Protein AF-0000000087589359 (afdb_homodimer)

Structure (mmCIF, N/CA/C/O backbone):
data_AF-0000000087589359-model_v1
#
loop_
_entity.id
_entity.type
_entity.pdbx_description
1 polymer 'N-acetyltransferase domain-containing protein'
#
loop_
_atom_site.group_PDB
_atom_site.id
_atom_site.type_symbol
_atom_site.label_atom_id
_atom_site.label_alt_id
_atom_site.label_comp_id
_atom_site.label_asym_id
_atom_site.label_entity_id
_atom_site.label_seq_id
_atom_site.pdbx_PDB_ins_code
_atom_site.Cartn_x
_atom_site.Cartn_y
_atom_site.Cartn_z
_atom_site.occupancy
_atom_site.B_iso_or_equiv
_atom_site.auth_seq_id
_atom_site.auth_comp_id
_atom_site.auth_asym_id
_atom_site.auth_atom_id
_atom_site.pdbx_PDB_model_num
ATOM 1 N N . GLU A 1 1 ? 16.891 -20.281 4.926 1 26.62 1 GLU A N 1
ATOM 2 C CA . GLU A 1 1 ? 16.453 -20.016 6.289 1 26.62 1 GLU A CA 1
ATOM 3 C C . GLU A 1 1 ? 15.492 -18.828 6.336 1 26.62 1 GLU A C 1
ATOM 5 O O . GLU A 1 1 ? 14.766 -18.641 7.316 1 26.62 1 GLU A O 1
ATOM 10 N N . GLY A 1 2 ? 15.719 -17.844 5.391 1 29.78 2 GLY A N 1
ATOM 11 C CA . GLY A 1 2 ? 15.156 -16.5 5.457 1 29.78 2 GLY A CA 1
ATOM 12 C C . GLY A 1 2 ? 13.656 -16.469 5.215 1 29.78 2 GLY A C 1
ATOM 13 O O . GLY A 1 2 ? 13.062 -15.391 5.098 1 29.78 2 GLY A O 1
ATOM 14 N N . ARG A 1 3 ? 13.164 -17.453 4.48 1 31.16 3 ARG A N 1
ATOM 15 C CA . ARG A 1 3 ? 11.789 -17.438 3.973 1 31.16 3 ARG A CA 1
ATOM 16 C C . ARG A 1 3 ? 10.789 -17.688 5.094 1 31.16 3 ARG A C 1
ATOM 18 O O . ARG A 1 3 ? 9.578 -17.594 4.879 1 31.16 3 ARG A O 1
ATOM 25 N N . ARG A 1 4 ? 11.188 -18.359 6.188 1 33.41 4 ARG A N 1
ATOM 26 C CA . ARG A 1 4 ? 10.266 -18.719 7.262 1 33.41 4 ARG A CA 1
ATOM 27 C C . ARG A 1 4 ? 9.586 -17.484 7.84 1 33.41 4 ARG A C 1
ATOM 29 O O . ARG A 1 4 ? 8.422 -17.547 8.258 1 33.41 4 ARG A O 1
ATOM 36 N N . GLY A 1 5 ? 10.359 -16.562 8.18 1 34.03 5 GLY A N 1
ATOM 37 C CA . GLY A 1 5 ? 9.891 -15.406 8.93 1 34.03 5 GLY A CA 1
ATOM 38 C C . GLY A 1 5 ? 8.758 -14.672 8.242 1 34.03 5 GLY A C 1
ATOM 39 O O . GLY A 1 5 ? 8.086 -13.844 8.859 1 34.03 5 GLY A O 1
ATOM 40 N N . TRP A 1 6 ? 8.805 -14.727 6.914 1 34.75 6 TRP A N 1
ATOM 41 C CA . TRP A 1 6 ? 7.863 -13.883 6.188 1 34.75 6 TRP A CA 1
ATOM 42 C C . TRP A 1 6 ? 6.434 -14.391 6.359 1 34.75 6 TRP A C 1
ATOM 44 O O . TRP A 1 6 ? 5.48 -13.609 6.289 1 34.75 6 TRP A O 1
ATOM 54 N N . PHE A 1 7 ? 6.273 -15.633 6.621 1 36.22 7 PHE A N 1
ATOM 55 C CA . PHE A 1 7 ? 4.965 -16.281 6.625 1 36.22 7 PHE A CA 1
ATOM 56 C C . PHE A 1 7 ? 4.18 -15.898 7.875 1 36.22 7 PHE A C 1
ATOM 58 O O . PHE A 1 7 ? 2.961 -15.734 7.824 1 36.22 7 PHE A O 1
ATOM 65 N N . THR A 1 8 ? 4.781 -15.82 8.961 1 36.78 8 THR A N 1
ATOM 66 C CA . THR A 1 8 ? 4.102 -15.625 10.234 1 36.78 8 THR A CA 1
ATOM 67 C C . THR A 1 8 ? 3.391 -14.273 10.266 1 36.78 8 THR A C 1
ATOM 69 O O . THR A 1 8 ? 2.336 -14.133 10.891 1 36.78 8 THR A O 1
ATOM 72 N N . SER A 1 9 ? 3.895 -13.344 9.734 1 35.88 9 SER A N 1
ATOM 73 C CA . SER A 1 9 ? 3.369 -12.008 9.977 1 35.88 9 SER A CA 1
ATOM 74 C C . SER A 1 9 ? 2.096 -11.758 9.172 1 35.88 9 SER A C 1
ATOM 76 O O . SER A 1 9 ? 1.343 -10.828 9.461 1 35.88 9 SER A O 1
ATOM 78 N N . HIS A 1 10 ? 1.873 -12.531 8.195 1 37.78 10 HIS A N 1
ATOM 79 C CA . HIS A 1 10 ? 0.778 -12.141 7.316 1 37.78 10 HIS A CA 1
ATOM 80 C C . HIS A 1 10 ? -0.468 -12.977 7.582 1 37.78 10 HIS A C 1
ATOM 82 O O . HIS A 1 10 ? -1.478 -12.828 6.887 1 37.78 10 HIS A O 1
ATOM 88 N N . SER A 1 11 ? -0.413 -13.898 8.469 1 34.97 11 SER A N 1
ATOM 89 C CA . SER A 1 11 ? -1.588 -14.734 8.688 1 34.97 11 SER A CA 1
ATOM 90 C C . SER A 1 11 ? -2.488 -14.156 9.773 1 34.97 11 SER A C 1
ATOM 92 O O . SER A 1 11 ? -2.24 -14.367 10.961 1 34.97 11 SER A O 1
ATOM 94 N N . THR A 1 12 ? -2.928 -13.008 9.75 1 34.56 12 THR A N 1
ATOM 95 C CA . THR A 1 12 ? -3.887 -12.672 10.805 1 34.56 12 THR A CA 1
ATOM 96 C C . THR A 1 12 ? -5.152 -13.516 10.664 1 34.56 12 THR A C 1
ATOM 98 O O . THR A 1 12 ? -5.812 -13.484 9.625 1 34.56 12 THR A O 1
ATOM 101 N N . PRO A 1 13 ? -5.227 -14.5 11.484 1 33.41 13 PRO A N 1
ATOM 102 C CA . PRO A 1 13 ? -6.504 -15.211 11.453 1 33.41 13 PRO A CA 1
ATOM 103 C C . PRO A 1 13 ? -7.707 -14.273 11.516 1 33.41 13 PRO A C 1
ATOM 105 O O . PRO A 1 13 ? -7.617 -13.188 12.078 1 33.41 13 PRO A O 1
ATOM 108 N N . SER A 1 14 ? -8.555 -14.32 10.602 1 34.59 14 SER A N 1
ATOM 109 C CA . SER A 1 14 ? -9.836 -13.648 10.781 1 34.59 14 SER A CA 1
ATOM 110 C C . SER A 1 14 ? -10.438 -13.945 12.148 1 34.59 14 SER A C 1
ATOM 112 O O . SER A 1 14 ? -10.312 -15.07 12.648 1 34.59 14 SER A O 1
ATOM 114 N N . SER A 1 15 ? -10.539 -13.039 12.922 1 33.78 15 SER A N 1
ATOM 115 C CA . SER A 1 15 ? -11.172 -13.266 14.219 1 33.78 15 SER A CA 1
ATOM 116 C C . SER A 1 15 ? -12.297 -14.289 14.109 1 33.78 15 SER A C 1
ATOM 118 O O . SER A 1 15 ? -12.633 -14.953 15.094 1 33.78 15 SER A O 1
ATOM 120 N N . ASP A 1 16 ? -13.281 -14.094 13.211 1 37.44 16 ASP A N 1
ATOM 121 C CA . ASP A 1 16 ? -14.531 -14.82 13.383 1 37.44 16 ASP A CA 1
ATOM 122 C C . ASP A 1 16 ? -14.422 -16.234 12.805 1 37.44 16 ASP A C 1
ATOM 124 O O . ASP A 1 16 ? -15.438 -16.922 12.625 1 37.44 16 ASP A O 1
ATOM 128 N N . GLY A 1 17 ? -13.375 -16.938 12.805 1 38.09 17 GLY A N 1
ATOM 129 C CA . GLY A 1 17 ? -13.367 -18.328 12.367 1 38.09 17 GLY A CA 1
ATOM 130 C C . GLY A 1 17 ? -13.516 -18.469 10.859 1 38.09 17 GLY A C 1
ATOM 131 O O . GLY A 1 17 ? -13.688 -19.578 10.359 1 38.09 17 GLY A O 1
ATOM 132 N N . GLY A 1 18 ? -13.953 -17.516 10.086 1 38.19 18 GLY A N 1
ATOM 133 C CA . GLY A 1 18 ? -14.227 -17.672 8.664 1 38.19 18 GLY A CA 1
ATOM 134 C C . GLY A 1 18 ? -12.969 -17.828 7.832 1 38.19 18 GLY A C 1
ATOM 135 O O . GLY A 1 18 ? -11.859 -17.75 8.359 1 38.19 18 GLY A O 1
ATOM 136 N N . GLU A 1 19 ? -13.164 -18.5 6.562 1 43.41 19 GLU A N 1
ATOM 137 C CA . GLU A 1 19 ? -12.141 -18.812 5.566 1 43.41 19 GLU A CA 1
ATOM 138 C C . GLU A 1 19 ? -11.172 -17.641 5.398 1 43.41 19 GLU A C 1
ATOM 140 O O . GLU A 1 19 ? -11.57 -16.484 5.477 1 43.41 19 GLU A O 1
ATOM 145 N N . CYS A 1 20 ? -10.031 -17.953 5.789 1 47.53 20 CYS A N 1
ATOM 146 C CA . CYS A 1 20 ? -8.969 -16.953 5.652 1 47.53 20 CYS A CA 1
ATOM 147 C C . CYS A 1 20 ? -9.117 -16.172 4.355 1 47.53 20 CYS A C 1
ATOM 149 O O . CYS A 1 20 ? -9.172 -16.766 3.273 1 47.53 20 CYS A O 1
ATOM 151 N N . MET A 1 21 ? -9.703 -15.047 4.434 1 53.09 21 MET A N 1
ATOM 152 C CA . MET A 1 21 ? -9.891 -14.156 3.291 1 53.09 21 MET A CA 1
ATOM 153 C C . MET A 1 21 ? -8.578 -13.977 2.531 1 53.09 21 MET A C 1
ATOM 155 O O . MET A 1 21 ? -8.578 -13.562 1.369 1 53.09 21 MET A O 1
ATOM 159 N N . TYR A 1 22 ? -7.516 -14.508 3.18 1 55.56 22 TYR A N 1
ATOM 160 C CA . TYR A 1 22 ? -6.238 -14.273 2.525 1 55.56 22 TYR A CA 1
ATOM 161 C C . TYR A 1 22 ? -5.422 -15.555 2.432 1 55.56 22 TYR A C 1
ATOM 163 O O . TYR A 1 22 ? -4.492 -15.766 3.215 1 55.56 22 TYR A O 1
ATOM 171 N N . PRO A 1 23 ? -5.812 -16.453 1.492 1 61.78 23 PRO A N 1
ATOM 172 C CA . PRO A 1 23 ? -5.211 -17.797 1.405 1 61.78 23 PRO A CA 1
ATOM 173 C C . PRO A 1 23 ? -3.832 -17.766 0.749 1 61.78 23 PRO A C 1
ATOM 175 O O . PRO A 1 23 ? -3.428 -16.75 0.179 1 61.78 23 PRO A O 1
ATOM 178 N N . LEU A 1 24 ? -3.049 -18.828 1.034 1 67.88 24 LEU A N 1
ATOM 179 C CA . LEU A 1 24 ? -1.855 -19.234 0.296 1 67.88 24 LEU A CA 1
ATOM 180 C C . LEU A 1 24 ? -2.156 -20.406 -0.628 1 67.88 24 LEU A C 1
ATOM 182 O O . LEU A 1 24 ? -2.723 -21.406 -0.196 1 67.88 24 LEU A O 1
ATOM 186 N N . TYR A 1 25 ? -1.958 -20.156 -1.957 1 69.81 25 TYR A N 1
ATOM 187 C CA . TYR A 1 25 ? -2.096 -21.234 -2.93 1 69.81 25 TYR A CA 1
ATOM 188 C C . TYR A 1 25 ? -0.734 -21.797 -3.324 1 69.81 25 TYR A C 1
ATOM 190 O O . TYR A 1 25 ? 0.179 -21.031 -3.662 1 69.81 25 TYR A O 1
ATOM 198 N N . ILE A 1 26 ? -0.652 -23.094 -3.215 1 69.69 26 ILE A N 1
ATOM 199 C CA . ILE A 1 26 ? 0.621 -23.734 -3.514 1 69.69 26 ILE A CA 1
ATOM 200 C C . ILE A 1 26 ? 0.484 -24.594 -4.773 1 69.69 26 ILE A C 1
ATOM 202 O O . ILE A 1 26 ? -0.49 -25.328 -4.926 1 69.69 26 ILE A O 1
ATOM 206 N N . ALA A 1 27 ? 1.342 -24.344 -5.664 1 72.5 27 ALA A N 1
ATOM 207 C CA . ALA A 1 27 ? 1.474 -25.219 -6.836 1 72.5 27 ALA A CA 1
ATOM 208 C C . ALA A 1 27 ? 2.564 -26.266 -6.621 1 72.5 27 ALA A C 1
ATOM 210 O O . ALA A 1 27 ? 3.68 -25.922 -6.215 1 72.5 27 ALA A O 1
ATOM 211 N N . ARG A 1 28 ? 2.244 -27.547 -6.781 1 69.56 28 ARG A N 1
ATOM 212 C CA . ARG A 1 28 ? 3.178 -28.656 -6.625 1 69.56 28 ARG A CA 1
ATOM 213 C C . ARG A 1 28 ? 3.33 -29.438 -7.934 1 69.56 28 ARG A C 1
ATOM 215 O O . ARG A 1 28 ? 2.428 -29.422 -8.773 1 69.56 28 ARG A O 1
ATOM 222 N N . GLU A 1 29 ? 4.578 -29.766 -8.125 1 65.81 29 GLU A N 1
ATOM 223 C CA . GLU A 1 29 ? 4.816 -30.641 -9.258 1 65.81 29 GLU A CA 1
ATOM 224 C C . GLU A 1 29 ? 4.359 -32.062 -8.953 1 65.81 29 GLU A C 1
ATOM 226 O O . GLU A 1 29 ? 4.719 -32.625 -7.918 1 65.81 29 GLU A O 1
ATOM 231 N N . ASP A 1 30 ? 3.189 -32.438 -9.375 1 58.91 30 ASP A N 1
ATOM 232 C CA . ASP A 1 30 ? 2.885 -33.844 -9.258 1 58.91 30 ASP A CA 1
ATOM 233 C C . ASP A 1 30 ? 2.996 -34.531 -10.617 1 58.91 30 ASP A C 1
ATOM 235 O O . ASP A 1 30 ? 3.117 -33.875 -11.648 1 58.91 30 ASP A O 1
ATOM 239 N N . ARG A 1 31 ? 3.305 -35.906 -10.555 1 52.03 31 ARG A N 1
ATOM 240 C CA . ARG A 1 31 ? 3.504 -36.781 -11.703 1 52.03 31 ARG A CA 1
ATOM 241 C C . ARG A 1 31 ? 2.467 -36.5 -12.789 1 52.03 31 ARG A C 1
ATOM 243 O O . ARG A 1 31 ? 2.727 -36.719 -13.969 1 52.03 31 ARG A O 1
ATOM 250 N N . GLU A 1 32 ? 1.271 -36.062 -12.477 1 53.31 32 GLU A N 1
ATOM 251 C CA . GLU A 1 32 ? 0.196 -36 -13.461 1 53.31 32 GLU A CA 1
ATOM 252 C C . GLU A 1 32 ? -0.066 -34.562 -13.875 1 53.31 32 GLU A C 1
ATOM 254 O O . GLU A 1 32 ? -0.938 -34.281 -14.703 1 53.31 32 GLU A O 1
ATOM 259 N N . GLY A 1 33 ? 0.802 -33.562 -13.367 1 55.53 33 GLY A N 1
ATOM 260 C CA . GLY A 1 33 ? 0.619 -32.188 -13.75 1 55.53 33 GLY A CA 1
ATOM 261 C C . GLY A 1 33 ? 0.684 -31.219 -12.578 1 55.53 33 GLY A C 1
ATOM 262 O O . GLY A 1 33 ? 1.271 -31.531 -11.539 1 55.53 33 GLY A O 1
ATOM 263 N N . GLU A 1 34 ? 0.319 -29.984 -12.734 1 57.25 34 GLU A N 1
ATOM 264 C CA . GLU A 1 34 ? 0.349 -28.953 -11.703 1 57.25 34 GLU A CA 1
ATOM 265 C C . GLU A 1 34 ? -0.899 -29.016 -10.828 1 57.25 34 GLU A C 1
ATOM 267 O O . GLU A 1 34 ? -2.016 -29.125 -11.336 1 57.25 34 GLU A O 1
ATOM 272 N N . ASP A 1 35 ? -0.718 -29.359 -9.523 1 71.56 35 ASP A N 1
ATOM 273 C CA . ASP A 1 35 ? -1.82 -29.359 -8.57 1 71.56 35 ASP A CA 1
ATOM 274 C C . ASP A 1 35 ? -1.762 -28.109 -7.68 1 71.56 35 ASP A C 1
ATOM 276 O O . ASP A 1 35 ? -0.725 -27.812 -7.078 1 71.56 35 ASP A O 1
ATOM 280 N N . ILE A 1 36 ? -2.752 -27.281 -7.902 1 71.19 36 ILE A N 1
ATOM 281 C CA . ILE A 1 36 ? -2.824 -26.109 -7.059 1 71.19 36 ILE A CA 1
ATOM 282 C C . ILE A 1 36 ? -3.764 -26.359 -5.883 1 71.19 36 ILE A C 1
ATOM 284 O O . ILE A 1 36 ? -4.871 -26.875 -6.066 1 71.19 36 ILE A O 1
ATOM 288 N N . ALA A 1 37 ? -3.211 -26.297 -4.703 1 68.38 37 ALA A N 1
ATOM 289 C CA . ALA A 1 37 ? -4.02 -26.5 -3.504 1 68.38 37 ALA A CA 1
ATOM 290 C C . ALA A 1 37 ? -3.926 -25.297 -2.57 1 68.38 37 ALA A C 1
ATOM 292 O O . ALA A 1 37 ? -2.922 -24.578 -2.57 1 68.38 37 ALA A O 1
ATOM 293 N N . ARG A 1 38 ? -5.145 -25.062 -1.927 1 67.19 38 ARG A N 1
ATOM 294 C CA . ARG A 1 38 ? -5.152 -24.078 -0.859 1 67.19 38 ARG A CA 1
ATOM 295 C C . ARG A 1 38 ? -4.359 -24.562 0.35 1 67.19 38 ARG A C 1
ATOM 297 O O . ARG A 1 38 ? -4.445 -25.734 0.718 1 67.19 38 ARG A O 1
ATOM 304 N N . ALA A 1 39 ? -3.371 -23.859 0.638 1 58.91 39 ALA A N 1
ATOM 305 C CA . ALA A 1 39 ? -2.609 -24.219 1.832 1 58.91 39 ALA A CA 1
ATOM 306 C C . ALA A 1 39 ? -2.98 -23.328 3.008 1 58.91 39 ALA A C 1
ATOM 308 O O . ALA A 1 39 ? -3.355 -22.172 2.816 1 58.91 39 ALA A O 1
ATOM 309 N N . ASP A 1 40 ? -3.436 -24.141 4.191 1 51.69 40 ASP A N 1
ATOM 310 C CA . ASP A 1 40 ? -3.621 -23.344 5.398 1 51.69 40 ASP A CA 1
ATOM 311 C C . ASP A 1 40 ? -2.357 -22.547 5.734 1 51.69 40 ASP A C 1
ATOM 313 O O . ASP A 1 40 ? -1.244 -23.016 5.473 1 51.69 40 ASP A O 1
ATOM 317 N N . ARG A 1 41 ? -2.502 -21.297 5.684 1 47.78 41 ARG A N 1
ATOM 318 C CA . ARG A 1 41 ? -1.338 -20.453 5.957 1 47.78 41 ARG A CA 1
ATOM 319 C C . ARG A 1 41 ? -0.482 -21.047 7.066 1 47.78 41 ARG A C 1
ATOM 321 O O . ARG A 1 41 ? 0.688 -20.688 7.219 1 47.78 41 ARG A O 1
ATOM 328 N N . GLU A 1 42 ? -1.108 -21.688 8.07 1 43.16 42 GLU A N 1
ATOM 329 C CA . GLU A 1 42 ? -0.388 -22.266 9.195 1 43.16 42 GLU A CA 1
ATOM 330 C C . GLU A 1 42 ? 0.472 -23.453 8.75 1 43.16 42 GLU A C 1
ATOM 332 O O . GLU A 1 42 ? 1.271 -23.969 9.523 1 43.16 42 GLU A O 1
ATOM 337 N N . GLY A 1 43 ? 0.013 -24.031 7.816 1 39.22 43 GLY A N 1
ATOM 338 C CA . GLY A 1 43 ? 0.686 -25.297 7.566 1 39.22 43 GLY A CA 1
ATOM 339 C C . GLY A 1 43 ? 2.139 -25.141 7.164 1 39.22 43 GLY A C 1
ATOM 340 O O . GLY A 1 43 ? 2.496 -24.156 6.504 1 39.22 43 GLY A O 1
ATOM 341 N N . GLU A 1 44 ? 3.037 -25.5 8.023 1 40.31 44 GLU A N 1
ATOM 342 C CA . GLU A 1 44 ? 4.441 -25.781 7.73 1 40.31 44 GLU A CA 1
ATOM 343 C C . GLU A 1 44 ? 4.625 -26.219 6.277 1 40.31 44 GLU A C 1
ATOM 345 O O . GLU A 1 44 ? 4.066 -27.219 5.848 1 40.31 44 GLU A O 1
ATOM 350 N N . GLU A 1 45 ? 4.402 -25.219 5.402 1 43.16 45 GLU A N 1
ATOM 351 C CA . GLU A 1 45 ? 4.891 -25.703 4.113 1 43.16 45 GLU A CA 1
ATOM 352 C C . GLU A 1 45 ? 6.074 -26.641 4.293 1 43.16 45 GLU A C 1
ATOM 354 O O . GLU A 1 45 ? 7.102 -26.266 4.859 1 43.16 45 GLU A O 1
ATOM 359 N N . ASP A 1 46 ? 5.812 -27.703 4.68 1 40.19 46 ASP A N 1
ATOM 360 C CA . ASP A 1 46 ? 6.902 -28.641 4.414 1 40.19 46 ASP A CA 1
ATOM 361 C C . ASP A 1 46 ? 7.613 -28.297 3.105 1 40.19 46 ASP A C 1
ATOM 363 O O . ASP A 1 46 ? 6.988 -28.281 2.041 1 40.19 46 ASP A O 1
ATOM 367 N N . ALA A 1 47 ? 8.43 -27.109 3.166 1 45.53 47 ALA A N 1
ATOM 368 C CA . ALA A 1 47 ? 9.461 -27.062 2.131 1 45.53 47 ALA A CA 1
ATOM 369 C C . ALA A 1 47 ? 9.633 -28.422 1.471 1 45.53 47 ALA A C 1
ATOM 371 O O . ALA A 1 47 ? 10.594 -29.141 1.749 1 45.53 47 ALA A O 1
ATOM 372 N N . SER A 1 48 ? 8.531 -29.094 1.464 1 50.28 48 SER A N 1
ATOM 373 C CA . SER A 1 48 ? 8.828 -30.297 0.704 1 50.28 48 SER A CA 1
ATOM 374 C C . SER A 1 48 ? 9.297 -29.969 -0.708 1 50.28 48 SER A C 1
ATOM 376 O O . SER A 1 48 ? 9.008 -28.891 -1.222 1 50.28 48 SER A O 1
ATOM 378 N N . SER A 1 49 ? 10.336 -30.5 -1.175 1 57.19 49 SER A N 1
ATOM 379 C CA . SER A 1 49 ? 11.086 -30.516 -2.428 1 57.19 49 SER A CA 1
ATOM 380 C C . SER A 1 49 ? 10.156 -30.375 -3.629 1 57.19 49 SER A C 1
ATOM 382 O O . SER A 1 49 ? 10.609 -30.094 -4.738 1 57.19 49 SER A O 1
ATOM 384 N N . ASP A 1 50 ? 8.727 -30.219 -3.336 1 68.69 50 ASP A N 1
ATOM 385 C CA . ASP A 1 50 ? 7.926 -30.328 -4.551 1 68.69 50 ASP A CA 1
ATOM 386 C C . ASP A 1 50 ? 7.137 -29.047 -4.797 1 68.69 50 ASP A C 1
ATOM 388 O O . ASP A 1 50 ? 6.305 -28.984 -5.707 1 68.69 50 ASP A O 1
ATOM 392 N N . VAL A 1 51 ? 7.457 -27.938 -4.016 1 75.44 51 VAL A N 1
ATOM 393 C CA . VAL A 1 51 ? 6.746 -26.688 -4.273 1 75.44 51 VAL A CA 1
ATOM 394 C C . VAL A 1 51 ? 7.402 -25.953 -5.438 1 75.44 51 VAL A C 1
ATOM 396 O O . VAL A 1 51 ? 8.594 -25.641 -5.395 1 75.44 51 VAL A O 1
ATOM 399 N N . ILE A 1 52 ? 6.566 -25.719 -6.473 1 80.81 52 ILE A N 1
ATOM 400 C CA . ILE A 1 52 ? 7.141 -25.094 -7.66 1 80.81 52 ILE A CA 1
ATOM 401 C C . ILE A 1 52 ? 6.668 -23.641 -7.762 1 80.81 52 ILE A C 1
ATOM 403 O O . ILE A 1 52 ? 7.129 -22.891 -8.625 1 80.81 52 ILE A O 1
ATOM 407 N N . GLY A 1 53 ? 5.656 -23.219 -6.891 1 83.75 53 GLY A N 1
ATOM 408 C CA . GLY A 1 53 ? 5.152 -21.859 -6.887 1 83.75 53 GLY A CA 1
ATOM 409 C C . GLY A 1 53 ? 4.055 -21.625 -5.863 1 83.75 53 GLY A C 1
ATOM 410 O O . GLY A 1 53 ? 3.52 -22.578 -5.297 1 83.75 53 GLY A O 1
ATOM 411 N N . TYR A 1 54 ? 3.801 -20.359 -5.609 1 84.12 54 TYR A N 1
ATOM 412 C CA . TYR A 1 54 ? 2.695 -20.047 -4.707 1 84.12 54 TYR A CA 1
ATOM 413 C C . TYR A 1 54 ? 2.127 -18.656 -4.992 1 84.12 54 TYR A C 1
ATOM 415 O O . TYR A 1 54 ? 2.754 -17.859 -5.684 1 84.12 54 TYR A O 1
ATOM 423 N N . CYS A 1 55 ? 0.953 -18.5 -4.566 1 88.56 55 CYS A N 1
ATOM 424 C CA . CYS A 1 55 ? 0.214 -17.25 -4.668 1 88.56 55 CYS A CA 1
ATOM 425 C C . CYS A 1 55 ? -0.419 -16.875 -3.332 1 88.56 55 CYS A C 1
ATOM 427 O O . CYS A 1 55 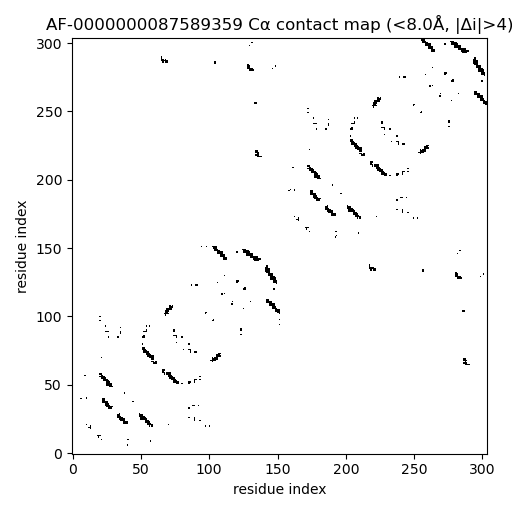? -1.079 -17.703 -2.701 1 88.56 55 CYS A O 1
ATOM 429 N N . THR A 1 56 ? -0.138 -15.695 -2.916 1 85.88 56 THR A N 1
ATOM 430 C CA . THR A 1 56 ? -0.691 -15.219 -1.651 1 85.88 56 THR A CA 1
ATOM 431 C C . THR A 1 56 ? -1.639 -14.047 -1.881 1 85.88 56 THR A C 1
ATOM 433 O O . THR A 1 56 ? -1.404 -13.211 -2.76 1 85.88 56 THR A O 1
ATOM 436 N N . ILE A 1 57 ? -2.689 -14.062 -1.088 1 89.5 57 ILE A N 1
ATOM 437 C CA . ILE A 1 57 ? -3.625 -12.945 -1.026 1 89.5 57 ILE A CA 1
ATOM 438 C C . ILE A 1 57 ? -3.537 -12.273 0.342 1 89.5 57 ILE A C 1
ATOM 440 O O . ILE A 1 57 ? -3.678 -12.93 1.374 1 89.5 57 ILE A O 1
ATOM 444 N N . SER A 1 58 ? -3.23 -10.961 0.334 1 88.44 58 SER A N 1
ATOM 445 C CA . SER A 1 58 ? -3.092 -10.227 1.585 1 88.44 58 SER A CA 1
ATOM 446 C C . SER A 1 58 ? -4.043 -9.031 1.633 1 88.44 58 SER A C 1
ATOM 448 O O . SER A 1 58 ? -4.344 -8.43 0.6 1 88.44 58 SER A O 1
ATOM 450 N N . PRO A 1 59 ? -4.441 -8.734 2.873 1 89.12 59 PRO A N 1
ATOM 451 C CA . PRO A 1 59 ? -5.367 -7.602 2.977 1 89.12 59 PRO A CA 1
ATOM 452 C C . PRO A 1 59 ? -4.711 -6.27 2.617 1 89.12 59 PRO A C 1
ATOM 454 O O . PRO A 1 59 ? -3.535 -6.059 2.918 1 89.12 59 PRO A O 1
ATOM 457 N N . TYR A 1 60 ? -5.566 -5.512 1.889 1 93.56 60 TYR A N 1
ATOM 458 C CA . TYR A 1 60 ? -5.18 -4.125 1.648 1 93.56 60 TYR A CA 1
ATOM 459 C C . TYR A 1 60 ? -5.453 -3.264 2.875 1 93.56 60 TYR A C 1
ATOM 461 O O . TYR A 1 60 ? -6.609 -3.064 3.258 1 93.56 60 TYR A O 1
ATOM 469 N N . ARG A 1 61 ? -4.305 -2.777 3.527 1 90.25 61 ARG A N 1
ATOM 470 C CA . ARG A 1 61 ? -4.414 -1.901 4.688 1 90.25 61 ARG A CA 1
ATOM 471 C C . ARG A 1 61 ? -5.344 -2.496 5.738 1 90.25 61 ARG A C 1
ATOM 473 O O . ARG A 1 61 ? -6.418 -1.949 6.008 1 90.25 61 ARG A O 1
ATOM 480 N N . PRO A 1 62 ? -4.867 -3.51 6.332 1 84.56 62 PRO A N 1
ATOM 481 C CA . PRO A 1 62 ? -5.703 -4.27 7.266 1 84.56 62 PRO A CA 1
ATOM 482 C C . PRO A 1 62 ? -6.258 -3.402 8.398 1 84.56 62 PRO A C 1
ATOM 484 O O . PRO A 1 62 ? -5.605 -2.447 8.828 1 84.56 62 PRO A O 1
ATOM 487 N N . GLY A 1 63 ? -7.504 -3.783 8.789 1 79.81 63 GLY A N 1
ATOM 488 C CA . GLY A 1 63 ? -8.148 -3.104 9.906 1 79.81 63 GLY A CA 1
ATOM 489 C C . GLY A 1 63 ? -9.141 -2.045 9.461 1 79.81 63 GLY A C 1
ATOM 490 O O . GLY A 1 63 ? -9.852 -1.468 10.289 1 79.81 63 GLY A O 1
ATOM 491 N N . ARG A 1 64 ? -9.242 -1.835 8.242 1 87.75 64 ARG A N 1
ATOM 492 C CA . ARG A 1 64 ? -10.18 -0.856 7.695 1 87.75 64 ARG A CA 1
ATOM 493 C C . ARG A 1 64 ? -11.344 -1.546 6.992 1 87.75 64 ARG A C 1
ATOM 495 O O . ARG A 1 64 ? -11.164 -2.141 5.926 1 87.75 64 ARG A O 1
ATOM 502 N N . GLU A 1 65 ? -12.539 -1.312 7.523 1 89.56 65 GLU A N 1
ATOM 503 C CA . GLU A 1 65 ? -13.727 -2.012 7.031 1 89.56 65 GLU A CA 1
ATOM 504 C C . GLU A 1 65 ? -14.008 -1.653 5.578 1 89.56 65 GLU A C 1
ATOM 506 O O . GLU A 1 65 ? -14.422 -2.51 4.789 1 89.56 65 GLU A O 1
ATOM 511 N N . ALA A 1 66 ? -13.828 -0.458 5.23 1 95.06 66 ALA A N 1
ATOM 512 C CA . ALA A 1 66 ? -14.148 0.02 3.889 1 95.06 66 ALA A CA 1
ATOM 513 C C . ALA A 1 66 ? -13.273 -0.653 2.84 1 95.06 66 ALA A C 1
ATOM 515 O O . ALA A 1 66 ? -13.562 -0.588 1.644 1 95.06 66 ALA A O 1
ATOM 516 N N . LEU A 1 67 ? -12.18 -1.336 3.316 1 95.38 67 LEU A N 1
ATOM 517 C CA . LEU A 1 67 ? -11.203 -1.878 2.371 1 95.38 67 LEU A CA 1
ATOM 518 C C . LEU A 1 67 ? -11.234 -3.402 2.373 1 95.38 67 LEU A C 1
ATOM 520 O O . LEU A 1 67 ? -10.344 -4.047 1.819 1 95.38 67 LEU A O 1
ATOM 524 N N . GLN A 1 68 ? -12.266 -3.973 2.943 1 91.56 68 GLN A N 1
ATOM 525 C CA . GLN A 1 68 ? -12.328 -5.41 3.186 1 91.56 68 GLN A CA 1
ATOM 526 C C . GLN A 1 68 ? -12.484 -6.184 1.878 1 91.56 68 GLN A C 1
ATOM 528 O O . GLN A 1 68 ? -12.18 -7.375 1.814 1 91.56 68 GLN A O 1
ATOM 533 N N . TYR A 1 69 ? -12.906 -5.555 0.753 1 94.81 69 TYR A N 1
ATOM 534 C CA . TYR A 1 69 ? -13.164 -6.258 -0.499 1 94.81 69 TYR A CA 1
ATOM 535 C C . TYR A 1 69 ? -12 -6.09 -1.466 1 94.81 69 TYR A C 1
ATOM 537 O O . TYR A 1 69 ? -12.102 -6.449 -2.643 1 94.81 69 TYR A O 1
ATOM 545 N N . THR A 1 70 ? -10.945 -5.512 -1.003 1 96.94 70 THR A N 1
ATOM 546 C CA . THR A 1 70 ? -9.75 -5.285 -1.797 1 96.94 70 THR A CA 1
ATOM 547 C C . THR A 1 70 ? -8.555 -6.027 -1.2 1 96.94 70 THR A C 1
ATOM 549 O O . THR A 1 70 ? -8.359 -6.02 0.016 1 96.94 70 THR A O 1
ATOM 552 N N . ALA A 1 71 ? -7.754 -6.668 -2.078 1 95.19 71 ALA A N 1
ATOM 553 C CA . ALA A 1 71 ? -6.609 -7.418 -1.574 1 95.19 71 ALA A CA 1
ATOM 554 C C . ALA A 1 71 ? -5.434 -7.344 -2.549 1 95.19 71 ALA A C 1
ATOM 556 O O . ALA A 1 71 ? -5.617 -7.023 -3.725 1 95.19 71 ALA A O 1
ATOM 557 N N . GLU A 1 72 ? -4.293 -7.566 -1.972 1 96.12 72 GLU A N 1
ATOM 558 C CA . GLU A 1 72 ? -3.072 -7.691 -2.764 1 96.12 72 GLU A CA 1
ATOM 559 C C . GLU A 1 72 ? -2.809 -9.148 -3.146 1 96.12 72 GLU A C 1
ATOM 561 O O . GLU A 1 72 ? -2.932 -10.047 -2.312 1 96.12 72 GLU A O 1
ATOM 566 N N . ILE A 1 73 ? -2.533 -9.352 -4.422 1 95.62 73 ILE A N 1
ATOM 567 C CA . ILE A 1 73 ? -2.1 -10.664 -4.883 1 95.62 73 ILE A CA 1
ATOM 568 C C . ILE A 1 73 ? -0.588 -10.664 -5.094 1 95.62 73 ILE A C 1
ATOM 570 O O . ILE A 1 73 ? -0.029 -9.703 -5.625 1 95.62 73 ILE A O 1
ATOM 574 N N . SER A 1 74 ? 0.04 -11.664 -4.605 1 92 74 SER A N 1
ATOM 575 C CA . SER A 1 74 ? 1.461 -11.922 -4.812 1 92 74 SER A CA 1
ATOM 576 C C . SER A 1 74 ? 1.708 -13.375 -5.203 1 92 74 SER A C 1
ATOM 578 O O . SER A 1 74 ? 0.976 -14.266 -4.781 1 92 74 SER A O 1
ATOM 580 N N . TYR A 1 75 ? 2.773 -13.523 -6.07 1 89.38 75 TYR A N 1
ATOM 581 C CA . TYR A 1 75 ? 3.039 -14.883 -6.52 1 89.38 75 TYR A CA 1
ATOM 582 C C . TYR A 1 75 ? 4.531 -15.102 -6.746 1 89.38 75 TYR A C 1
ATOM 584 O O . TYR A 1 75 ? 5.281 -14.141 -6.938 1 89.38 75 TYR A O 1
ATOM 592 N N . TYR A 1 76 ? 4.824 -16.328 -6.598 1 85.5 76 TYR A N 1
ATOM 593 C CA . TYR A 1 76 ? 6.184 -16.812 -6.832 1 85.5 76 TYR A CA 1
ATOM 594 C C . TYR A 1 76 ? 6.172 -18.125 -7.609 1 85.5 76 TYR A C 1
ATOM 596 O O . TYR A 1 76 ? 5.344 -19 -7.352 1 85.5 76 TYR A O 1
ATOM 604 N N . VAL A 1 77 ? 7.066 -18.188 -8.609 1 87.69 77 VAL A N 1
ATOM 605 C CA . VAL A 1 77 ? 7.289 -19.438 -9.336 1 87.69 77 VAL A CA 1
ATOM 606 C C . VAL A 1 77 ? 8.781 -19.75 -9.383 1 87.69 77 VAL A C 1
ATOM 608 O O . VAL A 1 77 ? 9.602 -18.875 -9.664 1 87.69 77 VAL A O 1
ATOM 611 N N . ASP A 1 78 ? 9.07 -21.016 -9.109 1 82.12 78 ASP A N 1
ATOM 612 C CA . ASP A 1 78 ? 10.453 -21.453 -9.195 1 82.12 78 ASP A CA 1
ATOM 613 C C . ASP A 1 78 ? 11.016 -21.234 -10.602 1 82.12 78 ASP A C 1
ATOM 615 O O . ASP A 1 78 ? 10.336 -21.484 -11.594 1 82.12 78 ASP A O 1
ATOM 619 N N . GLU A 1 79 ? 12.227 -20.797 -10.633 1 87.38 79 GLU A N 1
ATOM 620 C CA . GLU A 1 79 ? 12.859 -20.406 -11.891 1 87.38 79 GLU A CA 1
ATOM 621 C C . GLU A 1 79 ? 12.859 -21.562 -12.891 1 87.38 79 GLU A C 1
ATOM 623 O O . GLU A 1 79 ? 12.727 -21.344 -14.094 1 87.38 79 GLU A O 1
ATOM 628 N N . THR A 1 80 ? 12.992 -22.734 -12.391 1 85.38 80 THR A N 1
ATOM 629 C CA . THR A 1 80 ? 13.07 -23.922 -13.25 1 85.38 80 THR A CA 1
ATOM 630 C C . THR A 1 80 ? 11.703 -24.234 -13.852 1 85.38 80 THR A C 1
ATOM 632 O O . THR A 1 80 ? 11.609 -25.047 -14.789 1 85.38 80 THR A O 1
ATOM 635 N N . HIS A 1 81 ? 10.695 -23.562 -13.43 1 84.94 81 HIS A N 1
ATOM 636 C CA . HIS A 1 81 ? 9.344 -23.844 -13.898 1 84.94 81 HIS A CA 1
ATOM 637 C C . HIS A 1 81 ? 8.711 -22.625 -14.547 1 84.94 81 HIS A C 1
ATOM 639 O O . HIS A 1 81 ? 7.484 -22.547 -14.672 1 84.94 81 HIS A O 1
ATOM 645 N N . HIS A 1 82 ? 9.578 -21.703 -14.859 1 84.44 82 HIS A N 1
ATOM 646 C CA . HIS A 1 82 ? 9.078 -20.516 -15.547 1 84.44 82 HIS A CA 1
ATOM 647 C C . HIS A 1 82 ? 8.609 -20.859 -16.953 1 84.44 82 HIS A C 1
ATOM 649 O O . HIS A 1 82 ? 9.055 -21.844 -17.547 1 84.44 82 HIS A O 1
ATOM 655 N N . ARG A 1 83 ? 7.645 -20.109 -17.375 1 84.88 83 ARG A N 1
ATOM 656 C CA . ARG A 1 83 ? 7.117 -20.203 -18.734 1 84.88 83 ARG A CA 1
ATOM 657 C C . ARG A 1 83 ? 6.449 -21.562 -18.969 1 84.88 83 ARG A C 1
ATOM 659 O O . ARG A 1 83 ? 6.527 -22.125 -20.062 1 84.88 83 ARG A O 1
ATOM 666 N N . GLN A 1 84 ? 5.941 -22.156 -17.938 1 85.56 84 GLN A N 1
ATOM 667 C CA . GLN A 1 84 ? 5.246 -23.438 -18.016 1 85.56 84 GLN A CA 1
ATOM 668 C C . GLN A 1 84 ? 3.783 -23.297 -17.609 1 85.56 84 GLN A C 1
ATOM 670 O O . GLN A 1 84 ? 3.084 -24.297 -17.422 1 85.56 84 GLN A O 1
ATOM 675 N N . GLY A 1 85 ? 3.406 -22.078 -17.344 1 89.44 85 GLY A N 1
ATOM 676 C CA . GLY A 1 85 ? 2.004 -21.812 -17.078 1 89.44 85 GLY A CA 1
ATOM 677 C C . GLY A 1 85 ? 1.666 -21.875 -15.594 1 89.44 85 GLY A C 1
ATOM 678 O O . GLY A 1 85 ? 0.497 -21.781 -15.211 1 89.44 85 GLY A O 1
ATOM 679 N N . VAL A 1 86 ? 2.633 -22 -14.75 1 85.62 86 VAL A N 1
ATOM 680 C CA . VAL A 1 86 ? 2.412 -22.141 -13.32 1 85.62 86 VAL A CA 1
ATOM 681 C C . VAL A 1 86 ? 1.818 -20.859 -12.75 1 85.62 86 VAL A C 1
ATOM 683 O O . VAL A 1 86 ? 0.821 -20.891 -12.023 1 85.62 86 VAL A O 1
ATOM 686 N N . ALA A 1 87 ? 2.367 -19.781 -13.156 1 91.38 87 ALA A N 1
ATOM 687 C CA . ALA A 1 87 ? 1.878 -18.5 -12.648 1 91.38 87 ALA A CA 1
ATOM 688 C C . ALA A 1 87 ? 0.448 -18.234 -13.117 1 91.38 87 ALA A C 1
ATOM 690 O O . ALA A 1 87 ? -0.401 -17.812 -12.32 1 91.38 87 ALA A O 1
ATOM 691 N N . SER A 1 88 ? 0.238 -18.547 -14.352 1 93.31 88 SER A N 1
ATOM 692 C CA . SER A 1 88 ? -1.099 -18.359 -14.906 1 93.31 88 SER A CA 1
ATOM 693 C C . SER A 1 88 ? -2.133 -19.188 -14.148 1 93.31 88 SER A C 1
ATOM 695 O O . SER A 1 88 ? -3.211 -18.688 -13.82 1 93.31 88 SER A O 1
ATOM 697 N N . ALA A 1 89 ? -1.791 -20.375 -13.859 1 89.19 89 ALA A N 1
ATOM 698 C CA . ALA A 1 89 ? -2.699 -21.25 -13.133 1 89.19 89 ALA A CA 1
ATOM 699 C C . ALA A 1 89 ? -2.959 -20.734 -11.719 1 89.19 89 ALA A C 1
ATOM 701 O O . ALA A 1 89 ? -4.098 -20.75 -11.25 1 89.19 89 ALA A O 1
ATOM 702 N N . LEU A 1 90 ? -1.906 -20.281 -11.07 1 88.88 90 LEU A N 1
ATOM 703 C CA . LEU A 1 90 ? -2.021 -19.75 -9.719 1 88.88 90 LEU A CA 1
ATOM 704 C C . LEU A 1 90 ? -2.91 -18.516 -9.695 1 88.88 90 LEU A C 1
ATOM 706 O O . LEU A 1 90 ? -3.814 -18.406 -8.859 1 88.88 90 LEU A O 1
ATOM 710 N N . VAL A 1 91 ? -2.695 -17.625 -10.617 1 94.12 91 VAL A N 1
ATOM 711 C CA . VAL A 1 91 ? -3.414 -16.359 -10.641 1 94.12 91 VAL A CA 1
ATOM 712 C C . VAL A 1 91 ? -4.875 -16.594 -11.016 1 94.12 91 VAL A C 1
ATOM 714 O O . VAL A 1 91 ? -5.777 -16.016 -10.398 1 94.12 91 VAL A O 1
ATOM 717 N N . ARG A 1 92 ? -5.113 -17.484 -11.93 1 93.5 92 ARG A N 1
ATOM 718 C CA . ARG A 1 92 ? -6.484 -17.812 -12.312 1 93.5 92 ARG A CA 1
ATOM 719 C C . ARG A 1 92 ? -7.242 -18.438 -11.148 1 93.5 92 ARG A C 1
ATOM 721 O O . ARG A 1 92 ? -8.406 -18.109 -10.906 1 93.5 92 ARG A O 1
ATOM 728 N N . HIS A 1 93 ? -6.566 -19.312 -10.523 1 89.31 93 HIS A N 1
ATOM 729 C CA . HIS A 1 93 ? -7.18 -19.922 -9.352 1 89.31 93 HIS A CA 1
ATOM 730 C C . HIS A 1 93 ? -7.496 -18.891 -8.281 1 89.31 93 HIS A C 1
ATOM 732 O O . HIS A 1 93 ? -8.578 -18.906 -7.688 1 89.31 93 HIS A O 1
ATOM 738 N N . ALA A 1 94 ? -6.57 -18.016 -8.047 1 90.56 94 ALA A N 1
ATOM 739 C CA . ALA A 1 94 ? -6.773 -16.953 -7.074 1 90.56 94 ALA A CA 1
ATOM 740 C C . ALA A 1 94 ? -7.969 -16.078 -7.453 1 90.56 94 ALA A C 1
ATOM 742 O O . ALA A 1 94 ? -8.773 -15.711 -6.598 1 90.56 94 ALA A O 1
ATOM 743 N N . HIS A 1 95 ? -8.078 -15.75 -8.727 1 94.88 95 HIS A N 1
ATOM 744 C CA . HIS A 1 95 ? -9.219 -14.969 -9.203 1 94.88 95 HIS A CA 1
ATOM 745 C C . HIS A 1 95 ? -10.539 -15.625 -8.805 1 94.88 95 HIS A C 1
ATOM 747 O O . HIS A 1 95 ? -11.422 -14.969 -8.25 1 94.88 95 HIS A O 1
ATOM 753 N N . GLU A 1 96 ? -10.641 -16.859 -9.102 1 91.31 96 GLU A N 1
ATOM 754 C CA . GLU A 1 96 ? -11.875 -17.594 -8.852 1 91.31 96 GLU A CA 1
ATOM 755 C C . GLU A 1 96 ? -12.188 -17.656 -7.363 1 91.31 96 GLU A C 1
ATOM 757 O O . GLU A 1 96 ? -13.312 -17.375 -6.949 1 91.31 96 GLU A O 1
ATOM 762 N N . GLU A 1 97 ? -11.18 -18 -6.605 1 85.5 97 GLU A N 1
ATOM 763 C CA . GLU A 1 97 ? -11.391 -18.141 -5.168 1 85.5 97 GLU A CA 1
ATOM 764 C C . GLU A 1 97 ? -11.695 -16.797 -4.516 1 85.5 97 GLU A C 1
ATOM 766 O O . GLU A 1 97 ? -12.555 -16.719 -3.633 1 85.5 97 GLU A O 1
ATOM 771 N N . CYS A 1 98 ? -11 -15.82 -4.914 1 91.12 98 CYS A N 1
ATOM 772 C CA . CYS A 1 98 ? -11.227 -14.492 -4.355 1 91.12 98 CYS A CA 1
ATOM 773 C C . CYS A 1 98 ? -12.617 -13.984 -4.707 1 91.12 98 CYS A C 1
ATOM 775 O O . CYS A 1 98 ? -13.297 -13.391 -3.861 1 91.12 98 CYS A O 1
ATOM 777 N N . LYS A 1 99 ? -13.047 -14.242 -5.906 1 92.56 99 LYS A N 1
ATOM 778 C CA . LYS A 1 99 ? -14.391 -13.859 -6.316 1 92.56 99 LYS A CA 1
ATOM 779 C C . LYS A 1 99 ? -15.445 -14.57 -5.473 1 92.56 99 LYS A C 1
ATOM 781 O O . LYS A 1 99 ? -16.406 -13.945 -5.004 1 92.56 99 LYS A O 1
ATOM 786 N N . ARG A 1 100 ? -15.258 -15.766 -5.262 1 89.94 100 ARG A N 1
ATOM 787 C CA . ARG A 1 100 ? -16.188 -16.562 -4.461 1 89.94 100 ARG A CA 1
ATOM 788 C C . ARG A 1 100 ? -16.234 -16.062 -3.02 1 89.94 100 ARG A C 1
ATOM 790 O O . ARG A 1 100 ? -17.281 -16.109 -2.377 1 89.94 100 ARG A O 1
ATOM 797 N N . ALA A 1 101 ? -15.062 -15.602 -2.562 1 87.38 101 ALA A N 1
ATOM 798 C CA . ALA A 1 101 ? -14.953 -15.125 -1.187 1 87.38 101 ALA A CA 1
ATOM 799 C C . ALA A 1 101 ? -15.531 -13.719 -1.044 1 87.38 101 ALA A C 1
ATOM 801 O O . ALA A 1 101 ? -15.594 -13.172 0.061 1 87.38 101 ALA A O 1
ATOM 802 N N . GLY A 1 102 ? -15.836 -13.07 -2.166 1 91.25 102 GLY A N 1
ATOM 803 C CA . GLY A 1 102 ? -16.531 -11.789 -2.115 1 91.25 102 GLY A CA 1
ATOM 804 C C . GLY A 1 102 ? -15.609 -10.609 -2.361 1 91.25 102 GLY A C 1
ATOM 805 O O . GLY A 1 102 ? -16.031 -9.453 -2.279 1 91.25 102 GLY A O 1
ATOM 806 N N . LEU A 1 103 ? -14.359 -10.953 -2.621 1 93.94 103 LEU A N 1
ATOM 807 C CA . LEU A 1 103 ? -13.469 -9.859 -2.992 1 93.94 103 LEU A CA 1
ATOM 808 C C . LEU A 1 103 ? -13.906 -9.227 -4.312 1 93.94 103 LEU A C 1
ATOM 810 O O . LEU A 1 103 ? -14.406 -9.922 -5.199 1 93.94 103 LEU A O 1
ATOM 814 N N . LYS A 1 104 ? -13.695 -7.926 -4.402 1 96.88 104 LYS A N 1
ATOM 815 C CA . LYS A 1 104 ? -14.117 -7.195 -5.59 1 96.88 104 LYS A CA 1
ATOM 816 C C . LYS A 1 104 ? -12.914 -6.703 -6.395 1 96.88 104 LYS A C 1
ATOM 818 O O . LYS A 1 104 ? -13.008 -6.512 -7.609 1 96.88 104 LYS A O 1
ATOM 823 N N . THR A 1 105 ? -11.852 -6.457 -5.715 1 97.94 105 THR A N 1
ATOM 824 C CA . THR A 1 105 ? -10.695 -5.844 -6.348 1 97.94 105 THR A CA 1
ATOM 825 C C . THR A 1 105 ? -9.406 -6.527 -5.898 1 97.94 105 THR A C 1
ATOM 827 O O . THR A 1 105 ? -9.227 -6.812 -4.715 1 97.94 105 THR A O 1
ATOM 830 N N . LEU A 1 106 ? -8.539 -6.863 -6.844 1 97.81 106 LEU A N 1
ATOM 831 C CA . LEU A 1 106 ? -7.18 -7.324 -6.566 1 97.81 106 LEU A CA 1
ATOM 832 C C . LEU A 1 106 ? -6.152 -6.371 -7.172 1 97.81 106 LEU A C 1
ATOM 834 O O . LEU A 1 106 ? -6.387 -5.789 -8.234 1 97.81 106 LEU A O 1
ATOM 838 N N . PHE A 1 107 ? -5.098 -6.203 -6.496 1 98.69 107 PHE A N 1
ATOM 839 C CA . PHE A 1 107 ? -3.98 -5.473 -7.082 1 98.69 107 PHE A CA 1
ATOM 840 C C . PHE A 1 107 ? -2.656 -6.148 -6.75 1 98.69 107 PHE A C 1
ATOM 842 O O . PHE A 1 107 ? -2.576 -6.941 -5.809 1 98.69 107 PHE A O 1
ATOM 849 N N . ALA A 1 108 ? -1.689 -5.93 -7.59 1 98.5 108 ALA A N 1
ATOM 850 C CA . ALA A 1 108 ? -0.317 -6.402 -7.422 1 98.5 108 ALA A CA 1
ATOM 851 C C . ALA A 1 108 ? 0.666 -5.234 -7.406 1 98.5 108 ALA A C 1
ATOM 853 O O . ALA A 1 108 ? 0.453 -4.227 -8.086 1 98.5 108 ALA A O 1
ATOM 854 N N . ILE A 1 109 ? 1.658 -5.359 -6.629 1 98.5 109 ILE A N 1
ATOM 855 C CA . ILE A 1 109 ? 2.773 -4.422 -6.586 1 98.5 109 ILE A CA 1
ATOM 856 C C . ILE A 1 109 ? 4.016 -5.066 -7.199 1 98.5 109 ILE A C 1
ATOM 858 O O . ILE A 1 109 ? 4.504 -6.082 -6.703 1 98.5 109 ILE A O 1
ATOM 862 N N . ILE A 1 110 ? 4.492 -4.461 -8.289 1 98.31 110 ILE A N 1
ATOM 863 C CA . ILE A 1 110 ? 5.586 -5.035 -9.062 1 98.31 110 ILE A CA 1
ATOM 864 C C . ILE A 1 110 ? 6.695 -4 -9.234 1 98.31 110 ILE A C 1
ATOM 866 O O . ILE A 1 110 ? 6.426 -2.822 -9.484 1 98.31 110 ILE A O 1
ATOM 870 N N . MET A 1 111 ? 7.961 -4.5 -9.062 1 97.75 111 MET A N 1
ATOM 871 C CA . MET A 1 111 ? 9.039 -3.582 -9.422 1 97.75 111 MET A CA 1
ATOM 872 C C . MET A 1 111 ? 8.891 -3.109 -10.867 1 97.75 111 MET A C 1
ATOM 874 O O . MET A 1 111 ? 8.602 -3.908 -11.758 1 97.75 111 MET A O 1
ATOM 878 N N . ASN A 1 112 ? 9.055 -1.787 -11.062 1 97.75 112 ASN A N 1
ATOM 879 C CA . ASN A 1 112 ? 8.797 -1.23 -12.383 1 97.75 112 ASN A CA 1
ATOM 880 C C . ASN A 1 112 ? 9.789 -1.744 -13.414 1 97.75 112 ASN A C 1
ATOM 882 O O . ASN A 1 112 ? 9.523 -1.713 -14.617 1 97.75 112 ASN A O 1
ATOM 886 N N . VAL A 1 113 ? 10.906 -2.33 -13.031 1 96.5 113 VAL A N 1
ATOM 887 C CA . VAL A 1 113 ? 11.914 -2.869 -13.938 1 96.5 113 VAL A CA 1
ATOM 888 C C . VAL A 1 113 ? 11.547 -4.297 -14.336 1 96.5 113 VAL A C 1
ATOM 890 O O . VAL A 1 113 ? 12.133 -4.859 -15.266 1 96.5 113 VAL A O 1
ATOM 893 N N . ASN A 1 114 ? 10.656 -4.902 -13.602 1 96.44 114 ASN A N 1
ATOM 894 C CA . ASN A 1 114 ? 10.234 -6.266 -13.898 1 96.44 114 ASN A CA 1
ATOM 895 C C . ASN A 1 114 ? 9.203 -6.297 -15.031 1 96.44 114 ASN A C 1
ATOM 897 O O . ASN A 1 114 ? 8.039 -6.609 -14.797 1 96.44 114 ASN A O 1
ATOM 901 N N . THR A 1 115 ? 9.648 -6.078 -16.188 1 97.06 115 THR A N 1
ATOM 902 C CA . THR A 1 115 ? 8.773 -5.934 -17.344 1 97.06 115 THR A CA 1
ATOM 903 C C . THR A 1 115 ? 8.07 -7.25 -17.656 1 97.06 115 THR A C 1
ATOM 905 O O . THR A 1 115 ? 6.938 -7.254 -18.156 1 97.06 115 THR A O 1
ATOM 908 N N . ALA A 1 116 ? 8.703 -8.328 -17.359 1 95.38 116 ALA A N 1
ATOM 909 C CA . ALA A 1 116 ? 8.094 -9.633 -17.594 1 95.38 116 ALA A CA 1
ATOM 910 C C . ALA A 1 116 ? 6.844 -9.82 -16.75 1 95.38 116 ALA A C 1
ATOM 912 O O . ALA A 1 116 ? 5.801 -10.242 -17.25 1 95.38 116 ALA A O 1
ATOM 913 N N . SER A 1 117 ? 6.93 -9.484 -15.508 1 96.69 117 SER A N 1
ATOM 914 C CA . SER A 1 117 ? 5.781 -9.617 -14.617 1 96.69 117 SER A CA 1
ATOM 915 C C . SER A 1 117 ? 4.684 -8.617 -14.977 1 96.69 117 SER A C 1
ATOM 917 O O . SER A 1 117 ? 3.498 -8.945 -14.898 1 96.69 117 SER A O 1
ATOM 919 N N . ILE A 1 118 ? 5.066 -7.434 -15.352 1 98.38 118 ILE A N 1
ATOM 920 C CA . ILE A 1 118 ? 4.098 -6.422 -15.766 1 98.38 118 ILE A CA 1
ATOM 921 C C . ILE A 1 118 ? 3.326 -6.914 -16.984 1 98.38 118 ILE A C 1
ATOM 923 O O . ILE A 1 118 ? 2.098 -6.828 -17.031 1 98.38 118 ILE A O 1
ATOM 927 N N . SER 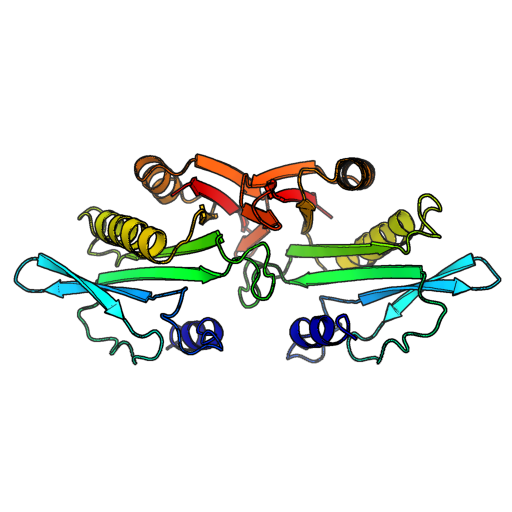A 1 119 ? 4.031 -7.449 -17.922 1 97.81 119 SER A N 1
ATOM 928 C CA . SER A 1 119 ? 3.406 -8.008 -19.125 1 97.81 119 SER A CA 1
ATOM 929 C C . SER A 1 119 ? 2.502 -9.188 -18.766 1 97.81 119 SER A C 1
ATOM 931 O O . SER A 1 119 ? 1.394 -9.297 -19.297 1 97.81 119 SER A O 1
ATOM 933 N N . PHE A 1 120 ? 3.01 -10 -17.938 1 97.44 120 PHE A N 1
ATOM 934 C CA . PHE A 1 120 ? 2.24 -11.164 -17.5 1 97.44 120 PHE A CA 1
ATOM 935 C C . PHE A 1 120 ? 0.919 -10.734 -16.875 1 97.44 120 PHE A C 1
ATOM 937 O O . PHE A 1 120 ? -0.143 -11.234 -17.25 1 97.44 120 PHE A O 1
ATOM 944 N N . MET A 1 121 ? 1 -9.781 -15.945 1 98.44 121 MET A N 1
ATOM 945 C CA . MET A 1 121 ? -0.216 -9.359 -15.258 1 98.44 121 MET A CA 1
ATOM 946 C C . MET A 1 121 ? -1.17 -8.656 -16.219 1 98.44 121 MET A C 1
ATOM 948 O O . MET A 1 121 ? -2.389 -8.773 -16.078 1 98.44 121 MET A O 1
ATOM 952 N N . SER A 1 122 ? -0.576 -7.895 -17.125 1 98.62 122 SER A N 1
ATOM 953 C CA . SER A 1 122 ? -1.42 -7.324 -18.172 1 98.62 122 SER A CA 1
ATOM 954 C C . SER A 1 122 ? -2.182 -8.406 -18.922 1 98.62 122 SER A C 1
ATOM 956 O O . SER A 1 122 ? -3.377 -8.266 -19.188 1 98.62 122 SER A O 1
ATOM 958 N N . HIS A 1 123 ? -1.511 -9.492 -19.234 1 97.88 123 HIS A N 1
ATOM 959 C CA . HIS A 1 123 ? -2.139 -10.625 -19.906 1 97.88 123 HIS A CA 1
ATOM 960 C C . HIS A 1 123 ? -3.217 -11.258 -19.031 1 97.88 123 HIS A C 1
ATOM 962 O O . HIS A 1 123 ? -4.203 -11.789 -19.547 1 97.88 123 HIS A O 1
ATOM 968 N N . MET A 1 124 ? -3.008 -11.203 -17.75 1 98 124 MET A N 1
ATOM 969 C CA . MET A 1 124 ? -3.969 -11.766 -16.797 1 98 124 MET A CA 1
ATOM 970 C C . MET A 1 124 ? -5.152 -10.828 -16.609 1 98 124 MET A C 1
ATOM 972 O O . MET A 1 124 ? -6.059 -11.117 -15.82 1 98 124 MET A O 1
ATOM 976 N N . GLY A 1 125 ? -5.191 -9.594 -17.203 1 98.56 125 GLY A N 1
ATOM 977 C CA . GLY A 1 125 ? -6.332 -8.695 -17.188 1 98.56 125 GLY A CA 1
ATOM 978 C C . GLY A 1 125 ? -6.105 -7.469 -16.312 1 98.56 125 GLY A C 1
ATOM 979 O O . GLY A 1 125 ? -6.988 -6.613 -16.203 1 98.56 125 GLY A O 1
ATOM 980 N N . TYR A 1 126 ? -4.918 -7.387 -15.734 1 98.81 126 TYR A N 1
ATOM 981 C CA . TYR A 1 126 ? -4.625 -6.242 -14.875 1 98.81 126 TYR A CA 1
ATOM 982 C C . TYR A 1 126 ? -4.238 -5.023 -15.711 1 98.81 126 TYR A C 1
ATOM 984 O O . TYR A 1 126 ? -3.615 -5.156 -16.766 1 98.81 126 TYR A O 1
ATOM 992 N N . SER A 1 127 ? -4.59 -3.848 -15.203 1 98.75 127 SER A N 1
ATOM 993 C CA . SER A 1 127 ? -4.164 -2.574 -15.781 1 98.75 127 SER A CA 1
ATOM 994 C C . SER A 1 127 ? -3.26 -1.812 -14.812 1 98.75 127 SER A C 1
ATOM 996 O O . SER A 1 127 ? -3.373 -1.96 -13.602 1 98.75 127 SER A O 1
ATOM 998 N N . VAL A 1 128 ? -2.404 -0.98 -15.359 1 98.81 128 VAL A N 1
ATOM 999 C CA . VAL A 1 128 ? -1.556 -0.135 -14.523 1 98.81 128 VAL A CA 1
ATOM 1000 C C . VAL A 1 128 ? -2.398 0.954 -13.867 1 98.81 128 VAL A C 1
ATOM 1002 O O . VAL A 1 128 ? -3.055 1.741 -14.555 1 98.81 128 VAL A O 1
ATOM 1005 N N . TRP A 1 129 ? -2.387 0.942 -12.562 1 98.88 129 TRP A N 1
ATOM 1006 C CA . TRP A 1 129 ? -3.137 1.935 -11.797 1 98.88 129 TRP A CA 1
ATOM 1007 C C . TRP A 1 129 ? -2.219 3.049 -11.305 1 98.88 129 TRP A C 1
ATOM 1009 O O . TRP A 1 129 ? -2.684 4.141 -10.969 1 98.88 129 TRP A O 1
ATOM 1019 N N . GLY A 1 130 ? -0.928 2.754 -11.203 1 98.5 130 GLY A N 1
ATOM 1020 C CA . GLY A 1 130 ? -0 3.785 -10.773 1 98.5 130 GLY A CA 1
ATOM 1021 C C . GLY A 1 130 ? 1.445 3.324 -10.773 1 98.5 130 GLY A C 1
ATOM 1022 O O . GLY A 1 130 ? 1.722 2.125 -10.844 1 98.5 130 GLY A O 1
ATOM 1023 N N . ASN A 1 131 ? 2.283 4.27 -10.781 1 98.5 131 ASN A N 1
ATOM 1024 C CA . ASN A 1 131 ? 3.727 4.094 -10.656 1 98.5 131 ASN A CA 1
ATOM 1025 C C . ASN A 1 131 ? 4.301 4.957 -9.539 1 98.5 131 ASN A C 1
ATOM 1027 O O . ASN A 1 131 ? 4.066 6.164 -9.5 1 98.5 131 ASN A O 1
ATOM 1031 N N . MET A 1 132 ? 4.953 4.266 -8.664 1 98.31 132 MET A N 1
ATOM 1032 C CA . MET A 1 132 ? 5.633 4.926 -7.555 1 98.31 132 MET A CA 1
ATOM 1033 C C . MET A 1 132 ? 7.133 5.008 -7.805 1 98.31 132 MET A C 1
ATOM 1035 O O . MET A 1 132 ? 7.875 4.086 -7.461 1 98.31 132 MET A O 1
ATOM 1039 N N . PRO A 1 133 ? 7.594 6.141 -8.25 1 98 133 PRO A N 1
ATOM 1040 C CA . PRO A 1 133 ? 9 6.203 -8.648 1 98 133 PRO A CA 1
ATOM 1041 C C . PRO A 1 133 ? 9.953 6.301 -7.461 1 98 133 PRO A C 1
ATOM 1043 O O . PRO A 1 133 ? 9.656 7.004 -6.488 1 98 133 PRO A O 1
ATOM 1046 N N . GLY A 1 134 ? 11.039 5.582 -7.488 1 97.12 134 GLY A N 1
ATOM 1047 C CA . GLY A 1 134 ? 12.141 5.762 -6.555 1 97.12 134 GLY A CA 1
ATOM 1048 C C . GLY A 1 134 ? 11.82 5.285 -5.148 1 97.12 134 GLY A C 1
ATOM 1049 O O . GLY A 1 134 ? 12.406 5.758 -4.176 1 97.12 134 GLY A O 1
ATOM 1050 N N . VAL A 1 135 ? 10.906 4.336 -5.016 1 98.19 135 VAL A N 1
ATOM 1051 C CA . VAL A 1 135 ? 10.453 3.982 -3.674 1 98.19 135 VAL A CA 1
ATOM 1052 C C . VAL A 1 135 ? 11.328 2.859 -3.115 1 98.19 135 VAL A C 1
ATOM 1054 O O . VAL A 1 135 ? 11.352 2.627 -1.903 1 98.19 135 VAL A O 1
ATOM 1057 N N . ALA A 1 136 ? 11.969 2.139 -3.949 1 97.5 136 ALA A N 1
ATOM 1058 C CA . ALA A 1 136 ? 12.836 1.047 -3.52 1 97.5 136 ALA A CA 1
ATOM 1059 C C . ALA A 1 136 ? 14.305 1.366 -3.809 1 97.5 136 ALA A C 1
ATOM 1061 O O . ALA A 1 136 ? 14.625 1.925 -4.859 1 97.5 136 ALA A O 1
ATOM 1062 N N . ASP A 1 137 ? 15.141 1 -2.85 1 95.62 137 ASP A N 1
ATOM 1063 C CA . ASP A 1 137 ? 16.578 1.217 -2.967 1 95.62 137 ASP A CA 1
ATOM 1064 C C . ASP A 1 137 ? 17.359 -0.086 -2.764 1 95.62 137 ASP A C 1
ATOM 1066 O O . ASP A 1 137 ? 17.328 -0.665 -1.676 1 95.62 137 ASP A O 1
ATOM 1070 N N . TYR A 1 138 ? 17.938 -0.53 -3.779 1 93.94 138 TYR A N 1
ATOM 1071 C CA . TYR A 1 138 ? 18.781 -1.712 -3.73 1 93.94 138 TYR A CA 1
ATOM 1072 C C . TYR A 1 138 ? 20.25 -1.323 -3.787 1 93.94 138 TYR A C 1
ATOM 1074 O O . TYR A 1 138 ? 20.859 -1.285 -4.863 1 93.94 138 TYR A O 1
ATOM 1082 N N . ASN A 1 139 ? 20.766 -1.147 -2.684 1 91.5 139 ASN A N 1
ATOM 1083 C CA . ASN A 1 139 ? 22.172 -0.759 -2.559 1 91.5 139 ASN A CA 1
ATOM 1084 C C . ASN A 1 139 ? 22.484 0.453 -3.428 1 91.5 139 ASN A C 1
ATOM 1086 O O . ASN A 1 139 ? 23.469 0.439 -4.18 1 91.5 139 ASN A O 1
ATOM 1090 N N . GLY A 1 140 ? 21.625 1.412 -3.369 1 92 140 GLY A N 1
ATOM 1091 C CA . GLY A 1 140 ? 21.891 2.664 -4.062 1 92 140 GLY A CA 1
ATOM 1092 C C . GLY A 1 140 ? 21.203 2.752 -5.414 1 92 140 GLY A C 1
ATOM 1093 O O . GLY A 1 140 ? 21.188 3.816 -6.035 1 92 140 GLY A O 1
ATOM 1094 N N . VAL A 1 141 ? 20.781 1.634 -5.934 1 94.81 141 VAL A N 1
ATOM 1095 C CA . VAL A 1 141 ? 20.047 1.629 -7.188 1 94.81 141 VAL A CA 1
ATOM 1096 C C . VAL A 1 141 ? 18.547 1.728 -6.91 1 94.81 141 VAL A C 1
ATOM 1098 O O . VAL A 1 141 ? 17.953 0.794 -6.371 1 94.81 141 VAL A O 1
ATOM 1101 N N . GLU A 1 142 ? 17.984 2.85 -7.316 1 96.75 142 GLU A N 1
ATOM 1102 C CA . GLU A 1 142 ? 16.578 3.096 -7.035 1 96.75 142 GLU A CA 1
ATOM 1103 C C . GLU A 1 142 ? 15.68 2.521 -8.133 1 96.75 142 GLU A C 1
ATOM 1105 O O . GLU A 1 142 ? 16.047 2.559 -9.312 1 96.75 142 GLU A O 1
ATOM 1110 N N . CYS A 1 143 ? 14.602 1.935 -7.738 1 97.25 143 CYS A N 1
ATOM 1111 C CA . CYS A 1 143 ? 13.555 1.53 -8.672 1 97.25 143 CYS A CA 1
ATOM 1112 C C . CYS A 1 143 ? 12.172 1.854 -8.117 1 97.25 143 CYS A C 1
ATOM 1114 O O . CYS A 1 143 ? 12.047 2.266 -6.961 1 97.25 143 CYS A O 1
ATOM 1116 N N . GLY A 1 144 ? 11.242 1.796 -9.008 1 98.38 144 GLY A N 1
ATOM 1117 C CA . GLY A 1 144 ? 9.875 2.104 -8.625 1 98.38 144 GLY A CA 1
ATOM 1118 C C . GLY A 1 144 ? 9.008 0.87 -8.492 1 98.38 144 GLY A C 1
ATOM 1119 O O . GLY A 1 144 ? 9.461 -0.249 -8.742 1 98.38 144 GLY A O 1
ATOM 1120 N N . HIS A 1 145 ? 7.895 1.106 -7.938 1 98.75 145 HIS A N 1
ATOM 1121 C CA . HIS A 1 145 ? 6.84 0.1 -7.887 1 98.75 145 HIS A CA 1
ATOM 1122 C C . HIS A 1 145 ? 5.703 0.444 -8.844 1 98.75 145 HIS A C 1
ATOM 1124 O O . HIS A 1 145 ? 5.25 1.59 -8.891 1 98.75 145 HIS A O 1
ATOM 1130 N N . THR A 1 146 ? 5.309 -0.501 -9.602 1 98.81 146 THR A N 1
ATOM 1131 C CA . THR A 1 146 ? 4.098 -0.394 -10.406 1 98.81 146 THR A CA 1
ATOM 1132 C C . THR A 1 146 ? 2.93 -1.104 -9.727 1 98.81 146 THR A C 1
ATOM 1134 O O . THR A 1 146 ? 3.043 -2.273 -9.352 1 98.81 146 THR A O 1
ATOM 1137 N N . TYR A 1 147 ? 1.87 -0.359 -9.5 1 98.88 147 TYR A N 1
ATOM 1138 C CA . TYR A 1 147 ? 0.617 -0.923 -9.008 1 98.88 147 TYR A CA 1
ATOM 1139 C C . TYR A 1 147 ? -0.298 -1.304 -10.172 1 98.88 147 TYR A C 1
ATOM 1141 O O . TYR A 1 147 ? -0.625 -0.465 -11.008 1 98.88 147 TYR A O 1
ATOM 1149 N N . MET A 1 148 ? -0.636 -2.559 -10.203 1 98.94 148 MET A N 1
ATOM 1150 C CA . MET A 1 148 ? -1.568 -3.049 -11.211 1 98.94 148 MET A CA 1
ATOM 1151 C C . MET A 1 148 ? -2.799 -3.668 -10.562 1 98.94 148 MET A C 1
ATOM 1153 O O . MET A 1 148 ? -2.688 -4.367 -9.555 1 98.94 148 MET A O 1
ATOM 1157 N N . GLY A 1 149 ? -3.957 -3.35 -11.133 1 98.81 149 GLY A N 1
ATOM 1158 C CA . GLY A 1 149 ? -5.16 -3.848 -10.484 1 98.81 149 GLY A CA 1
ATOM 1159 C C . GLY A 1 149 ? -6.195 -4.359 -11.477 1 98.81 149 GLY A C 1
ATOM 1160 O O . GLY A 1 149 ? -6.066 -4.152 -12.68 1 98.81 149 GLY A O 1
ATOM 1161 N N . ILE A 1 150 ? -7.188 -5.07 -10.898 1 98.62 150 ILE A N 1
ATOM 1162 C CA . ILE A 1 150 ? -8.297 -5.641 -11.656 1 98.62 150 ILE A CA 1
ATOM 1163 C C . ILE A 1 150 ? -9.555 -5.652 -10.805 1 98.62 150 ILE A C 1
ATOM 1165 O O . ILE A 1 150 ? -9.484 -5.801 -9.578 1 98.62 150 ILE A O 1
ATOM 1169 N N . ARG A 1 151 ? -10.625 -5.457 -11.445 1 97.88 151 ARG A N 1
ATOM 1170 C CA . ARG A 1 151 ? -11.922 -5.734 -10.828 1 97.88 151 ARG A CA 1
ATOM 1171 C C . ARG A 1 151 ? -12.367 -7.16 -11.117 1 97.88 151 ARG A C 1
ATOM 1173 O O . ARG A 1 151 ? -12.336 -7.609 -12.266 1 97.88 151 ARG A O 1
ATOM 1180 N N . LEU A 1 152 ? -12.656 -7.832 -10.047 1 95.5 152 LEU A N 1
ATOM 1181 C CA . LEU A 1 152 ? -13.039 -9.234 -10.195 1 95.5 152 LEU A CA 1
ATOM 1182 C C . LEU A 1 152 ? -14.484 -9.359 -10.656 1 95.5 152 LEU A C 1
ATOM 1184 O O . LEU A 1 152 ? -15.336 -8.539 -10.281 1 95.5 152 LEU A O 1
ATOM 1188 N N . GLU B 1 1 ? -13.734 6.848 21.984 1 26.23 1 GLU B N 1
ATOM 1189 C CA . GLU B 1 1 ? -13.125 5.641 22.531 1 26.23 1 GLU B CA 1
ATOM 1190 C C . GLU B 1 1 ? -12.289 4.922 21.469 1 26.23 1 GLU B C 1
ATOM 1192 O O . GLU B 1 1 ? -11.391 4.148 21.812 1 26.23 1 GLU B O 1
ATOM 1197 N N . GLY B 1 2 ? -12.75 4.965 20.172 1 29.38 2 GLY B N 1
ATOM 1198 C CA . GLY B 1 2 ? -12.305 4.102 19.094 1 29.38 2 GLY B CA 1
ATOM 1199 C C . GLY B 1 2 ? -10.891 4.41 18.625 1 29.38 2 GLY B C 1
ATOM 1200 O O . GLY B 1 2 ? -10.438 3.875 17.609 1 29.38 2 GLY B O 1
ATOM 1201 N N . ARG B 1 3 ? -10.422 5.641 18.922 1 30.53 3 ARG B N 1
ATOM 1202 C CA . ARG B 1 3 ? -9.172 6.133 18.359 1 30.53 3 ARG B CA 1
ATOM 1203 C C . ARG B 1 3 ? -7.973 5.465 19.016 1 30.53 3 ARG B C 1
ATOM 1205 O O . ARG B 1 3 ? -6.832 5.691 18.625 1 30.53 3 ARG B O 1
ATOM 1212 N N . ARG B 1 4 ? -8.086 4.945 20.25 1 32.5 4 ARG B N 1
ATOM 1213 C CA . ARG B 1 4 ? -6.965 4.367 20.984 1 32.5 4 ARG B CA 1
ATOM 1214 C C . ARG B 1 4 ? -6.309 3.244 20.203 1 32.5 4 ARG B C 1
ATOM 1216 O O . ARG B 1 4 ? -5.09 3.062 20.25 1 32.5 4 ARG B O 1
ATOM 1223 N N . GLY B 1 5 ? -7.105 2.363 19.766 1 33.5 5 GLY B N 1
ATOM 1224 C CA . GLY B 1 5 ? -6.617 1.125 19.188 1 33.5 5 GLY B CA 1
ATOM 1225 C C . GLY B 1 5 ? -5.688 1.346 18 1 33.5 5 GLY B C 1
ATOM 1226 O O . GLY B 1 5 ? -4.996 0.422 17.578 1 33.5 5 GLY B O 1
ATOM 1227 N N . TRP B 1 6 ? -5.961 2.447 17.328 1 34.56 6 TRP B N 1
ATOM 1228 C CA . TRP B 1 6 ? -5.23 2.613 16.078 1 34.56 6 TRP B CA 1
ATOM 1229 C C . TRP B 1 6 ? -3.752 2.877 16.344 1 34.56 6 TRP B C 1
ATOM 1231 O O . TRP B 1 6 ? -2.9 2.559 15.508 1 34.56 6 TRP B O 1
ATOM 1241 N N . PHE B 1 7 ? -3.434 3.402 17.484 1 36.09 7 PHE B N 1
ATOM 1242 C CA . PHE B 1 7 ? -2.086 3.877 17.766 1 36.09 7 PHE B CA 1
ATOM 1243 C C . PHE B 1 7 ? -1.147 2.711 18.047 1 36.09 7 PHE B C 1
ATOM 1245 O O . PHE B 1 7 ? 0.03 2.752 17.688 1 36.09 7 PHE B O 1
ATOM 1252 N N . THR B 1 8 ? -1.56 1.734 18.688 1 36.47 8 THR B N 1
ATOM 1253 C CA . THR B 1 8 ? -0.697 0.652 19.156 1 36.47 8 THR B CA 1
ATOM 1254 C C . THR B 1 8 ? -0.103 -0.106 17.969 1 36.47 8 THR B C 1
ATOM 1256 O O . THR B 1 8 ? 1.029 -0.588 18.031 1 36.47 8 THR B O 1
ATOM 1259 N N . SER B 1 9 ? -0.771 -0.268 17 1 35.41 9 SER B N 1
ATOM 1260 C CA . SER B 1 9 ? -0.313 -1.2 15.977 1 35.41 9 SER B CA 1
ATOM 1261 C C . SER B 1 9 ? 0.79 -0.584 15.125 1 35.41 9 SER B C 1
ATOM 1263 O O . SER B 1 9 ? 1.485 -1.292 14.391 1 35.41 9 SER B O 1
ATOM 1265 N N . HIS B 1 10 ? 0.903 0.67 15.148 1 37.53 10 HIS B N 1
ATOM 1266 C CA . HIS B 1 10 ? 1.805 1.253 14.156 1 37.53 10 HIS B CA 1
ATOM 1267 C C . HIS B 1 10 ? 3.141 1.631 14.789 1 37.53 10 HIS B C 1
ATOM 1269 O O . HIS B 1 10 ? 4.004 2.207 14.125 1 37.53 10 HIS B O 1
ATOM 1275 N N . SER B 1 11 ? 3.312 1.433 16.047 1 34.91 11 SER B N 1
ATOM 1276 C CA . SER B 1 11 ? 4.574 1.846 16.656 1 34.91 11 SER B CA 1
ATOM 1277 C C . SER B 1 11 ? 5.594 0.712 16.641 1 34.91 11 SER B C 1
ATOM 1279 O O . SER B 1 11 ? 5.566 -0.165 17.5 1 34.91 11 SER B O 1
ATOM 1281 N N . THR B 1 12 ? 5.902 0.103 15.617 1 34.66 12 THR B N 1
ATOM 1282 C CA . THR B 1 12 ? 6.992 -0.853 15.773 1 34.66 12 THR B CA 1
ATOM 1283 C C . THR B 1 12 ? 8.289 -0.138 16.141 1 34.66 12 THR B C 1
ATOM 1285 O O . THR B 1 12 ? 8.742 0.75 15.422 1 34.66 12 THR B O 1
ATOM 1288 N N . PRO B 1 13 ? 8.609 -0.218 17.375 1 33.78 13 PRO B N 1
ATOM 1289 C CA . PRO B 1 13 ? 9.922 0.338 17.703 1 33.78 13 PRO B CA 1
ATOM 1290 C C . PRO B 1 13 ? 11.023 -0.16 16.766 1 33.78 13 PRO B C 1
ATOM 1292 O O . PRO B 1 13 ? 10.938 -1.271 16.234 1 33.78 13 PRO B O 1
ATOM 1295 N N . SER B 1 14 ? 11.695 0.669 16.141 1 34.94 14 SER B N 1
ATOM 1296 C CA . SER B 1 14 ? 12.922 0.239 15.469 1 34.94 14 SER B CA 1
ATOM 1297 C C . SER B 1 14 ? 13.773 -0.639 16.375 1 34.94 14 SER B C 1
ATOM 1299 O O . SER B 1 14 ? 13.828 -0.411 17.594 1 34.94 14 SER B O 1
ATOM 1301 N N . SER B 1 15 ? 13.93 -1.792 16.047 1 34.03 15 SER B N 1
ATOM 1302 C CA . SER B 1 15 ? 14.797 -2.656 16.844 1 34.03 15 SER B CA 1
ATOM 1303 C C . SER B 1 15 ? 15.961 -1.873 17.438 1 34.03 15 SER B C 1
ATOM 1305 O O . SER B 1 15 ? 16.531 -2.275 18.453 1 34.03 15 SER B O 1
ATOM 1307 N N . ASP B 1 16 ? 16.75 -1.15 16.625 1 37.56 16 ASP B N 1
ATOM 1308 C CA . ASP B 1 16 ? 18.062 -0.742 17.109 1 37.56 16 ASP B CA 1
ATOM 1309 C C . ASP B 1 16 ? 17.953 0.508 17.984 1 37.56 16 ASP B C 1
ATOM 1311 O O . ASP B 1 16 ? 18.969 1.154 18.281 1 37.56 16 ASP B O 1
ATOM 1315 N N . GLY B 1 17 ? 16.969 0.764 18.734 1 37.91 17 GLY B N 1
ATOM 1316 C CA . GLY B 1 17 ? 16.984 1.901 19.641 1 37.91 17 GLY B CA 1
ATOM 1317 C C . GLY B 1 17 ? 16.859 3.234 18.922 1 37.91 17 GLY B C 1
ATOM 1318 O O . GLY B 1 17 ? 17.031 4.289 19.547 1 37.91 17 GLY B O 1
ATOM 1319 N N . GLY B 1 18 ? 17.109 3.377 17.656 1 38.28 18 GLY B N 1
ATOM 1320 C CA . GLY B 1 18 ? 17.141 4.66 16.969 1 38.28 18 GLY B CA 1
ATOM 1321 C C . GLY B 1 18 ? 15.773 5.301 16.844 1 38.28 18 GLY B C 1
ATOM 1322 O O . GLY B 1 18 ? 14.766 4.711 17.25 1 38.28 18 GLY B O 1
ATOM 1323 N N . GLU B 1 19 ? 15.797 6.727 16.656 1 43.5 19 GLU B N 1
ATOM 1324 C CA . GLU B 1 19 ? 14.641 7.609 16.531 1 43.5 19 GLU B CA 1
ATOM 1325 C C . GLU B 1 19 ? 13.578 6.988 15.633 1 43.5 19 GLU B C 1
ATOM 1327 O O . GLU B 1 19 ? 13.898 6.301 14.664 1 43.5 19 GLU B O 1
ATOM 1332 N N . CYS B 1 20 ? 12.547 6.746 16.281 1 47.72 20 CYS B N 1
ATOM 1333 C CA . CYS B 1 20 ? 11.398 6.203 15.57 1 47.72 20 CYS B CA 1
ATOM 1334 C C . CYS B 1 20 ? 11.289 6.812 14.172 1 47.72 20 CYS B C 1
ATOM 1336 O O . CYS B 1 20 ? 11.234 8.039 14.031 1 47.72 20 CYS B O 1
ATOM 1338 N N . MET B 1 21 ? 11.789 6.152 13.219 1 54 21 MET B N 1
ATOM 1339 C CA . MET B 1 21 ? 11.734 6.582 11.82 1 54 21 MET B CA 1
ATOM 1340 C C . MET B 1 21 ? 10.312 6.992 11.438 1 54 21 MET B C 1
ATOM 1342 O O . MET B 1 21 ? 10.109 7.711 10.461 1 54 21 MET B O 1
ATOM 1346 N N . TYR B 1 22 ? 9.398 6.695 12.406 1 56.69 22 TYR B N 1
ATOM 1347 C CA . TYR B 1 22 ? 8.023 6.992 12.031 1 56.69 22 TYR B CA 1
ATOM 1348 C C . TYR B 1 22 ? 7.309 7.754 13.141 1 56.69 22 TYR B C 1
ATOM 1350 O O . TYR B 1 22 ? 6.523 7.172 13.891 1 56.69 22 TYR B O 1
ATOM 1358 N N . PRO B 1 23 ? 7.621 9.07 13.273 1 63.25 23 PRO B N 1
ATOM 1359 C CA . PRO B 1 23 ? 7.121 9.867 14.391 1 63.25 23 PRO B CA 1
ATOM 1360 C C . PRO B 1 23 ? 5.664 10.289 14.211 1 63.25 23 PRO B C 1
ATOM 1362 O O . PRO B 1 23 ? 5.098 10.117 13.125 1 63.25 23 PRO B O 1
ATOM 1365 N N . LEU B 1 24 ? 5.02 10.625 15.328 1 68.5 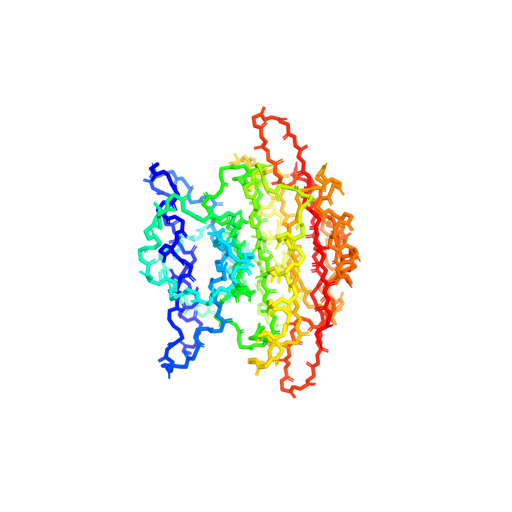24 LEU B N 1
ATOM 1366 C CA . LEU B 1 24 ? 3.762 11.367 15.406 1 68.5 24 LEU B CA 1
ATOM 1367 C C . LEU B 1 24 ? 4.012 12.82 15.781 1 68.5 24 LEU B C 1
ATOM 1369 O O . LEU B 1 24 ? 4.723 13.109 16.75 1 68.5 24 LEU B O 1
ATOM 1373 N N . TYR B 1 25 ? 3.574 13.734 14.867 1 70.88 25 TYR B N 1
ATOM 1374 C CA . TYR B 1 25 ? 3.648 15.164 15.156 1 70.88 25 TYR B CA 1
ATOM 1375 C C . TYR B 1 25 ? 2.289 15.703 15.586 1 70.88 25 TYR B C 1
ATOM 1377 O O . TYR B 1 25 ? 1.278 15.461 14.922 1 70.88 25 TYR B O 1
ATOM 1385 N N . ILE B 1 26 ? 2.332 16.375 16.688 1 70.44 26 ILE B N 1
ATOM 1386 C CA . ILE B 1 26 ? 1.085 16.906 17.234 1 70.44 26 ILE B CA 1
ATOM 1387 C C . ILE B 1 26 ? 1.098 18.438 17.172 1 70.44 26 ILE B C 1
ATOM 1389 O O . ILE B 1 26 ? 2.094 19.062 17.531 1 70.44 26 ILE B O 1
ATOM 1393 N N . ALA B 1 27 ? 0.089 18.938 16.609 1 73.44 27 ALA B N 1
ATOM 1394 C CA . ALA B 1 27 ? -0.15 20.375 16.656 1 73.44 27 ALA B CA 1
ATOM 1395 C C . ALA B 1 27 ? -1.107 20.734 17.781 1 73.44 27 ALA B C 1
ATOM 1397 O O . ALA B 1 27 ? -2.168 20.125 17.922 1 73.44 27 ALA B O 1
ATOM 1398 N N . ARG B 1 28 ? -0.707 21.656 18.672 1 69.81 28 ARG B N 1
ATOM 1399 C CA . ARG B 1 28 ? -1.512 22.109 19.812 1 69.81 28 ARG B CA 1
ATOM 1400 C C . ARG B 1 28 ? -1.805 23.609 19.703 1 69.81 28 ARG B C 1
ATOM 1402 O O . ARG B 1 28 ? -1.046 24.344 19.078 1 69.81 28 ARG B O 1
ATOM 1409 N N . GLU B 1 29 ? -3.045 23.844 20.047 1 66.38 29 GLU B N 1
ATOM 1410 C CA . GLU B 1 29 ? -3.385 25.266 20.141 1 66.38 29 GLU B CA 1
ATOM 1411 C C . GLU B 1 29 ? -2.781 25.891 21.391 1 66.38 29 GLU B C 1
ATOM 1413 O O . GLU B 1 29 ? -2.936 25.375 22.5 1 66.38 29 GLU B O 1
ATOM 1418 N N . ASP B 1 30 ? -1.663 26.547 21.266 1 59.19 30 ASP B N 1
ATOM 1419 C CA . ASP B 1 30 ? -1.228 27.312 22.422 1 59.19 30 ASP B CA 1
ATOM 1420 C C . ASP B 1 30 ? -1.493 28.797 22.234 1 59.19 30 ASP B C 1
ATOM 1422 O O . ASP B 1 30 ? -1.826 29.234 21.125 1 59.19 30 ASP B O 1
ATOM 1426 N N . ARG B 1 31 ? -1.68 29.531 23.406 1 52.22 31 ARG B N 1
ATOM 1427 C CA . ARG B 1 31 ? -1.98 30.953 23.484 1 52.22 31 ARG B CA 1
ATOM 1428 C C . ARG B 1 31 ? -1.147 31.75 22.484 1 52.22 31 ARG B C 1
ATOM 1430 O O . ARG B 1 31 ? -1.559 32.812 22.031 1 52.22 31 ARG B O 1
ATOM 1437 N N . GLU B 1 32 ? 0.033 31.344 22.109 1 53.59 32 GLU B N 1
ATOM 1438 C CA . GLU B 1 32 ? 0.936 32.156 21.312 1 53.59 32 GLU B CA 1
ATOM 1439 C C . GLU B 1 32 ? 1.017 31.656 19.875 1 53.59 32 GLU B C 1
ATOM 1441 O O . GLU B 1 32 ? 1.733 32.219 19.047 1 53.59 32 GLU B O 1
ATOM 1446 N N . GLY B 1 33 ? 0.174 30.609 19.516 1 55.81 33 GLY B N 1
ATOM 1447 C CA . GLY B 1 33 ? 0.186 30.109 18.141 1 55.81 33 GLY B CA 1
ATOM 1448 C C . GLY B 1 33 ? 0.219 28.594 18.062 1 55.81 33 GLY B C 1
ATOM 1449 O O . GLY B 1 33 ? -0.208 27.906 19 1 55.81 33 GLY B O 1
ATOM 1450 N N . GLU B 1 34 ? 0.463 28.031 16.953 1 57.59 34 GLU B N 1
ATOM 1451 C CA . GLU B 1 34 ? 0.51 26.578 16.719 1 57.59 34 GLU B CA 1
ATOM 1452 C C . GLU B 1 34 ? 1.884 26.016 17.062 1 57.59 34 GLU B C 1
ATOM 1454 O O . GLU B 1 34 ? 2.91 26.578 16.688 1 57.59 34 GLU B O 1
ATOM 1459 N N . ASP B 1 35 ? 1.938 25.156 18.125 1 72.25 35 ASP B N 1
ATOM 1460 C CA . ASP B 1 35 ? 3.17 24.469 18.484 1 72.25 35 ASP B CA 1
ATOM 1461 C C . ASP B 1 35 ? 3.148 23.016 18 1 72.25 35 ASP B C 1
ATOM 1463 O O . ASP B 1 35 ? 2.191 22.281 18.266 1 72.25 35 ASP B O 1
ATOM 1467 N N . ILE B 1 36 ? 4.027 22.781 17.062 1 71.44 36 ILE B N 1
ATOM 1468 C CA . ILE B 1 36 ? 4.129 21.406 16.578 1 71.44 36 ILE B CA 1
ATOM 1469 C C . ILE B 1 36 ? 5.254 20.688 17.312 1 71.44 36 I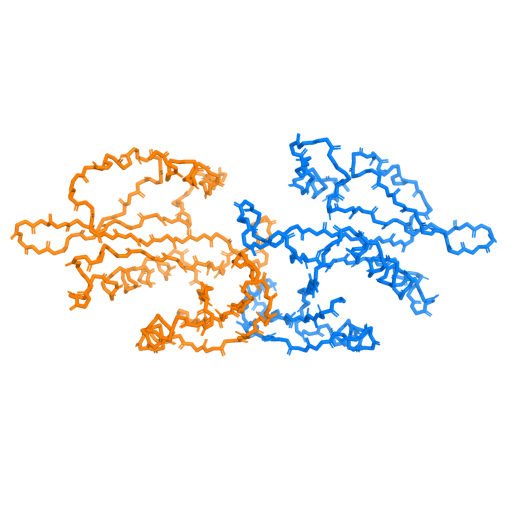LE B C 1
ATOM 1471 O O . ILE B 1 36 ? 6.359 21.219 17.453 1 71.44 36 ILE B O 1
ATOM 1475 N N . ALA B 1 37 ? 4.891 19.641 18.016 1 68.62 37 ALA B N 1
ATOM 1476 C CA . ALA B 1 37 ? 5.887 18.859 18.734 1 68.62 37 ALA B CA 1
ATOM 1477 C C . ALA B 1 37 ? 5.836 17.391 18.328 1 68.62 37 ALA B C 1
ATOM 1479 O O . ALA B 1 37 ? 4.789 16.891 17.906 1 68.62 37 ALA B O 1
ATOM 1480 N N . ARG B 1 38 ? 7.113 16.812 18.344 1 68.19 38 ARG B N 1
ATOM 1481 C CA . ARG B 1 38 ? 7.195 15.375 18.156 1 68.19 38 ARG B CA 1
ATOM 1482 C C . ARG B 1 38 ? 6.641 14.633 19.359 1 68.19 38 ARG B C 1
ATOM 1484 O O . ARG B 1 38 ? 6.871 15.031 20.516 1 68.19 38 ARG B O 1
ATOM 1491 N N . ALA B 1 39 ? 5.652 13.906 19.125 1 59.34 39 ALA B N 1
ATOM 1492 C CA . ALA B 1 39 ? 5.105 13.102 20.219 1 59.34 39 ALA B CA 1
ATOM 1493 C C . ALA B 1 39 ? 5.566 11.656 20.109 1 59.34 39 ALA B C 1
ATOM 1495 O O . ALA B 1 39 ? 5.812 11.148 19 1 59.34 39 ALA B O 1
ATOM 1496 N N . ASP B 1 40 ? 6.246 11.203 21.375 1 52.41 40 ASP B N 1
ATOM 1497 C CA . ASP B 1 40 ? 6.531 9.773 21.391 1 52.41 40 ASP B CA 1
ATOM 1498 C C . ASP B 1 40 ? 5.266 8.961 21.141 1 52.41 40 ASP B C 1
ATOM 1500 O O . ASP B 1 40 ? 4.168 9.359 21.531 1 52.41 40 ASP B O 1
ATOM 1504 N N . ARG B 1 41 ? 5.312 8.273 20.062 1 48.12 41 ARG B N 1
ATOM 1505 C CA . ARG B 1 41 ? 4.133 7.488 19.719 1 48.12 41 ARG B CA 1
ATOM 1506 C C . ARG B 1 41 ? 3.488 6.891 20.953 1 48.12 41 ARG B C 1
ATOM 1508 O O . ARG B 1 41 ? 2.32 6.496 20.938 1 48.12 41 ARG B O 1
ATOM 1515 N N . GLU B 1 42 ? 4.285 6.488 21.969 1 43.31 42 GLU B N 1
ATOM 1516 C CA . GLU B 1 42 ? 3.773 5.887 23.188 1 43.31 42 GLU B CA 1
ATOM 1517 C C . GLU B 1 42 ? 2.982 6.902 24.016 1 43.31 42 GLU B C 1
ATOM 1519 O O . GLU B 1 42 ? 2.35 6.543 25 1 43.31 42 GLU B O 1
ATOM 1524 N N . GLY B 1 43 ? 3.361 8.023 23.859 1 39.38 43 GLY B N 1
ATOM 1525 C CA . GLY B 1 43 ? 2.779 8.938 24.828 1 39.38 43 GLY B CA 1
ATOM 1526 C C . GLY B 1 43 ? 1.272 9.062 24.703 1 39.38 43 GLY B C 1
ATOM 1527 O O . GLY B 1 43 ? 0.727 8.984 23.609 1 39.38 43 GLY B O 1
ATOM 1528 N N . GLU B 1 44 ? 0.565 8.539 25.672 1 40.47 44 GLU B N 1
ATOM 1529 C CA . GLU B 1 44 ? -0.835 8.844 25.938 1 40.47 44 GLU B CA 1
ATOM 1530 C C . GLU B 1 44 ? -1.199 10.242 25.469 1 40.47 44 GLU B C 1
ATOM 1532 O O . GLU B 1 44 ? -0.625 11.234 25.938 1 40.47 44 GLU B O 1
ATOM 1537 N N . GLU B 1 45 ? -1.188 10.375 24.141 1 43.28 45 GLU B N 1
ATOM 1538 C CA . GLU B 1 45 ? -1.819 11.656 23.859 1 43.28 45 GLU B CA 1
ATOM 1539 C C . GLU B 1 45 ? -2.887 11.984 24.891 1 43.28 45 GLU B C 1
ATOM 1541 O O . GLU B 1 45 ? -3.85 11.234 25.062 1 43.28 45 GLU B O 1
ATOM 1546 N N . ASP B 1 46 ? -2.486 12.328 25.938 1 40.25 46 ASP B N 1
ATOM 1547 C CA . ASP B 1 46 ? -3.529 13 26.703 1 40.25 46 ASP B CA 1
ATOM 1548 C C . ASP B 1 46 ? -4.461 13.789 25.781 1 40.25 46 ASP B C 1
ATOM 1550 O O . ASP B 1 46 ? -4.02 14.68 25.047 1 40.25 46 ASP B O 1
ATOM 1554 N N . ALA B 1 47 ? -5.359 12.977 25 1 45.62 47 ALA B N 1
ATOM 1555 C CA . ALA B 1 47 ? -6.539 13.695 24.531 1 45.62 47 ALA B CA 1
ATOM 1556 C C . ALA B 1 47 ? -6.695 15.031 25.266 1 45.62 47 ALA B C 1
ATOM 1558 O O . ALA B 1 47 ? -7.547 15.164 26.156 1 45.62 47 ALA B O 1
ATOM 1559 N N . SER B 1 48 ? -5.566 15.5 25.641 1 50.53 48 SER B N 1
ATOM 1560 C CA . SER B 1 48 ? -5.879 16.812 26.203 1 50.53 48 SER B CA 1
ATOM 1561 C C . SER B 1 48 ? -6.582 17.703 25.188 1 50.53 48 SER B C 1
ATOM 1563 O O . SER B 1 48 ? -6.461 17.5 23.984 1 50.53 48 SER B O 1
ATOM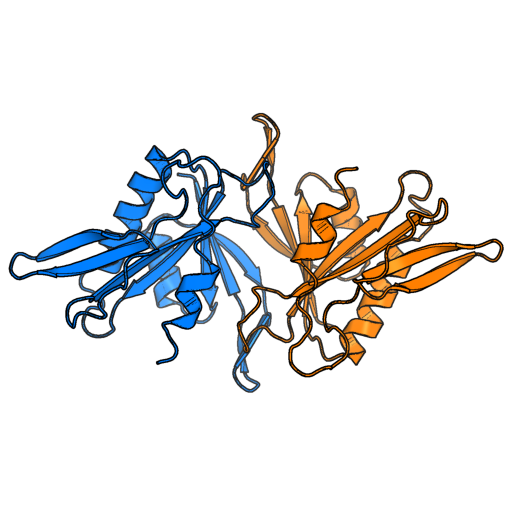 1565 N N . SER B 1 49 ? -7.625 18.297 25.5 1 57.31 49 SER B N 1
ATOM 1566 C CA . SER B 1 49 ? -8.547 19.266 24.906 1 57.31 49 SER B CA 1
ATOM 1567 C C . SER B 1 49 ? -7.816 20.219 23.969 1 57.31 49 SER B C 1
ATOM 1569 O O . SER B 1 49 ? -8.445 20.906 23.156 1 57.31 49 SER B O 1
ATOM 1571 N N . ASP B 1 50 ? -6.383 19.984 23.797 1 69.19 50 ASP B N 1
ATOM 1572 C CA . ASP B 1 50 ? -5.754 21.094 23.062 1 69.19 50 ASP B CA 1
ATOM 1573 C C . ASP B 1 50 ? -5.117 20.594 21.766 1 69.19 50 ASP B C 1
ATOM 1575 O O . ASP B 1 50 ? -4.445 21.344 21.062 1 69.19 50 ASP B O 1
ATOM 1579 N N . VAL B 1 51 ? -5.402 19.281 21.391 1 75.88 51 VAL B N 1
ATOM 1580 C CA . VAL B 1 51 ? -4.836 18.812 20.141 1 75.88 51 VAL B CA 1
ATOM 1581 C C . VAL B 1 51 ? -5.723 19.25 18.969 1 75.88 51 VAL B C 1
ATOM 1583 O O . VAL B 1 51 ? -6.914 18.938 18.938 1 75.88 51 VAL B O 1
ATOM 1586 N N . ILE B 1 52 ? -5.074 20 18.062 1 81.31 52 ILE B N 1
ATOM 1587 C CA . ILE B 1 52 ? -5.879 20.531 16.969 1 81.31 52 ILE B CA 1
ATOM 1588 C C . ILE B 1 52 ? -5.543 19.797 15.664 1 81.31 52 ILE B C 1
ATOM 1590 O O . ILE B 1 52 ? -6.184 20.016 14.641 1 81.31 52 ILE B O 1
ATOM 1594 N N . GLY B 1 53 ? -4.441 18.922 15.672 1 84.31 53 GLY B N 1
ATOM 1595 C CA . GLY B 1 53 ? -4.055 18.156 14.5 1 84.31 53 GLY B CA 1
ATOM 1596 C C . GLY B 1 53 ? -2.838 17.281 14.734 1 84.31 53 GLY B C 1
ATOM 1597 O O . GLY B 1 53 ? -2.15 17.438 15.742 1 84.31 53 GLY B O 1
ATOM 1598 N N . TYR B 1 54 ? -2.643 16.359 13.82 1 84.44 54 TYR B N 1
ATOM 1599 C CA . TYR B 1 54 ? -1.44 15.539 13.922 1 84.44 54 TYR B CA 1
ATOM 1600 C C . TYR B 1 54 ? -1.032 15 12.555 1 84.44 54 TYR B C 1
ATOM 1602 O O . TYR B 1 54 ? -1.818 15.039 11.609 1 84.44 54 TYR B O 1
ATOM 1610 N N . CYS B 1 55 ? 0.172 14.648 12.5 1 88.81 55 CYS B N 1
ATOM 1611 C CA . CYS B 1 55 ? 0.786 14.055 11.312 1 88.81 55 CYS B CA 1
ATOM 1612 C C . CYS B 1 55 ? 1.584 12.812 11.68 1 88.81 55 CYS B C 1
ATOM 1614 O O . CYS B 1 55 ? 2.393 12.836 12.609 1 88.81 55 CYS B O 1
ATOM 1616 N N . THR B 1 56 ? 1.284 11.758 11.008 1 86.06 56 THR B N 1
ATOM 1617 C CA . THR B 1 56 ? 1.982 10.508 11.266 1 86.06 56 THR B CA 1
ATOM 1618 C C . THR B 1 56 ? 2.791 10.07 10.047 1 86.06 56 THR B C 1
ATOM 1620 O O . THR B 1 56 ? 2.367 10.281 8.906 1 86.06 56 THR B O 1
ATOM 1623 N N . ILE B 1 57 ? 3.943 9.523 10.344 1 89.75 57 ILE B N 1
ATOM 1624 C CA . ILE B 1 57 ? 4.789 8.891 9.344 1 89.75 57 ILE B CA 1
ATOM 1625 C C . ILE B 1 57 ? 4.852 7.387 9.594 1 89.75 57 ILE B C 1
ATOM 1627 O O . ILE B 1 57 ? 5.195 6.949 10.695 1 89.75 57 ILE B O 1
ATOM 1631 N N . SER B 1 58 ? 4.461 6.594 8.586 1 88.56 58 SER B N 1
ATOM 1632 C CA . SER B 1 58 ? 4.453 5.141 8.727 1 88.56 58 SER B CA 1
ATOM 1633 C C . SER B 1 58 ? 5.305 4.48 7.648 1 88.56 58 SER B C 1
ATOM 1635 O O . SER B 1 58 ? 5.395 4.984 6.527 1 88.56 58 SER B O 1
ATOM 1637 N N . PRO B 1 59 ? 5.855 3.336 8.062 1 89.25 59 PRO B N 1
ATOM 1638 C CA . PRO B 1 59 ? 6.695 2.662 7.066 1 89.25 59 PRO B CA 1
ATOM 1639 C C . PRO B 1 59 ? 5.891 2.119 5.887 1 89.25 59 PRO B C 1
ATOM 1641 O O . PRO B 1 59 ? 4.758 1.662 6.062 1 89.25 59 PRO B O 1
ATOM 1644 N N . TYR B 1 60 ? 6.555 2.32 4.727 1 93.56 60 TYR B N 1
ATOM 1645 C CA . TYR B 1 60 ? 6.031 1.669 3.531 1 93.56 60 TYR B CA 1
ATOM 1646 C C . TYR B 1 60 ? 6.418 0.195 3.5 1 93.56 60 TYR B C 1
ATOM 1648 O O . TYR B 1 60 ? 7.598 -0.141 3.379 1 93.56 60 TYR B O 1
ATOM 1656 N N . ARG B 1 61 ? 5.352 -0.711 3.646 1 90.25 61 ARG B N 1
ATOM 1657 C CA . ARG B 1 61 ? 5.566 -2.152 3.592 1 90.25 61 ARG B CA 1
ATOM 1658 C C . ARG B 1 61 ? 6.695 -2.576 4.527 1 90.25 61 ARG B C 1
ATOM 1660 O O . ARG B 1 61 ? 7.746 -3.031 4.074 1 90.25 61 ARG B O 1
ATOM 1667 N N . PRO B 1 62 ? 6.398 -2.486 5.762 1 84.5 62 PRO B N 1
ATOM 1668 C CA . PRO B 1 62 ? 7.426 -2.73 6.777 1 84.5 62 PRO B CA 1
ATOM 1669 C C . PRO B 1 62 ? 8.07 -4.105 6.645 1 84.5 62 PRO B C 1
ATOM 1671 O O . PRO B 1 62 ? 7.418 -5.062 6.219 1 84.5 62 PRO B O 1
ATOM 1674 N N . GLY B 1 63 ? 9.391 -4.109 6.996 1 79.81 63 GLY B N 1
ATOM 1675 C CA . GLY B 1 63 ? 10.141 -5.355 6.988 1 79.81 63 GLY B CA 1
ATOM 1676 C C . GLY B 1 63 ? 10.969 -5.547 5.727 1 79.81 63 GLY B C 1
ATOM 1677 O O . GLY B 1 63 ? 11.742 -6.504 5.621 1 79.81 63 GLY B O 1
ATOM 1678 N N . ARG B 1 64 ? 10.875 -4.672 4.84 1 87.75 64 ARG B N 1
ATOM 1679 C CA . ARG B 1 64 ? 11.633 -4.734 3.594 1 87.75 64 ARG B CA 1
ATOM 1680 C C . ARG B 1 64 ? 12.727 -3.67 3.568 1 87.75 64 ARG B C 1
ATOM 1682 O O . ARG B 1 64 ? 12.438 -2.477 3.461 1 87.75 64 ARG B O 1
ATOM 1689 N N . GLU B 1 65 ? 13.961 -4.145 3.5 1 89.44 65 GLU B N 1
ATOM 1690 C CA . GLU B 1 65 ? 15.109 -3.24 3.604 1 89.44 65 GLU B CA 1
ATOM 1691 C C . GLU B 1 65 ? 15.141 -2.254 2.439 1 89.44 65 GLU B C 1
ATOM 1693 O O . GLU B 1 65 ? 15.484 -1.085 2.619 1 89.44 65 GLU B O 1
ATOM 1698 N N . ALA B 1 66 ? 14.82 -2.701 1.308 1 95 66 ALA B N 1
ATOM 1699 C CA . ALA B 1 66 ? 14.898 -1.874 0.106 1 95 66 ALA B CA 1
ATOM 1700 C C . ALA B 1 66 ? 13.922 -0.704 0.182 1 95 66 ALA B C 1
ATOM 1702 O O . ALA B 1 66 ? 14.016 0.247 -0.597 1 95 66 ALA B O 1
ATOM 1703 N N . LEU B 1 67 ? 12.961 -0.772 1.166 1 95.31 67 LEU B N 1
ATOM 1704 C CA . LEU B 1 67 ? 11.906 0.231 1.211 1 95.31 67 LEU B CA 1
ATOM 1705 C C . LEU B 1 67 ? 12.055 1.127 2.436 1 95.31 67 LEU B C 1
ATOM 1707 O O . LEU B 1 67 ? 11.141 1.881 2.775 1 95.31 67 LEU B O 1
ATOM 1711 N N . GLN B 1 68 ? 13.203 1.088 3.064 1 91.62 68 GLN B N 1
ATOM 1712 C CA . GLN B 1 68 ? 13.422 1.74 4.352 1 91.62 68 GLN B CA 1
ATOM 1713 C C . GLN B 1 68 ? 13.438 3.26 4.203 1 91.62 68 GLN B C 1
ATOM 1715 O O . GLN B 1 68 ? 13.219 3.986 5.176 1 91.62 68 GLN B O 1
ATOM 1720 N N . TYR B 1 69 ? 13.625 3.826 2.992 1 94.81 69 TYR B N 1
ATOM 1721 C CA . TYR B 1 69 ? 13.742 5.27 2.803 1 94.81 69 TYR B CA 1
ATOM 1722 C C . TYR B 1 69 ? 12.438 5.859 2.28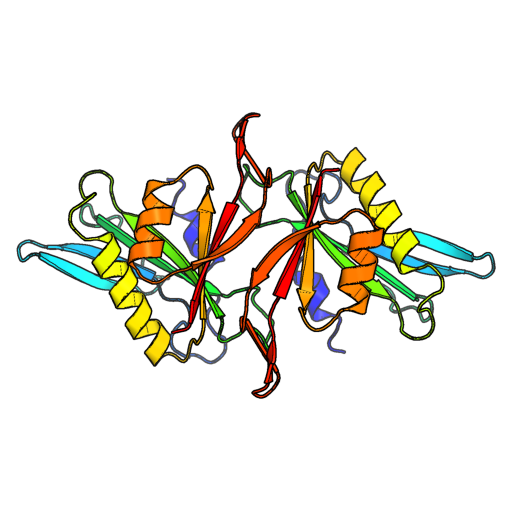7 1 94.81 69 TYR B C 1
ATOM 1724 O O . TYR B 1 69 ? 12.391 7.023 1.881 1 94.81 69 TYR B O 1
ATOM 1732 N N . THR B 1 70 ? 11.43 5.062 2.248 1 96.94 70 THR B N 1
ATOM 1733 C CA . THR B 1 70 ? 10.109 5.477 1.793 1 96.94 70 THR B CA 1
ATOM 1734 C C . THR B 1 70 ? 9.078 5.34 2.914 1 96.94 70 THR B C 1
ATOM 1736 O O . THR B 1 70 ? 9.07 4.34 3.635 1 96.94 70 THR B O 1
ATOM 1739 N N . ALA B 1 71 ? 8.211 6.363 3.057 1 95.31 71 ALA B N 1
ATOM 1740 C CA . ALA B 1 71 ? 7.219 6.309 4.125 1 95.31 71 ALA B CA 1
ATOM 1741 C C . ALA B 1 71 ? 5.906 6.957 3.689 1 95.31 71 ALA B C 1
ATOM 1743 O O . ALA B 1 71 ? 5.879 7.73 2.727 1 95.31 71 ALA B O 1
ATOM 1744 N N . GLU B 1 72 ? 4.879 6.543 4.371 1 96.19 72 GLU B N 1
ATOM 1745 C CA . GLU B 1 72 ? 3.566 7.156 4.207 1 96.19 72 GLU B CA 1
ATOM 1746 C C . GLU B 1 72 ? 3.363 8.297 5.199 1 96.19 72 GLU B C 1
ATOM 1748 O O . GLU B 1 72 ? 3.686 8.164 6.383 1 96.19 72 GLU B O 1
ATOM 1753 N N . ILE B 1 73 ? 2.914 9.422 4.672 1 95.75 73 ILE B N 1
ATOM 1754 C CA . ILE B 1 73 ? 2.523 10.531 5.535 1 95.75 73 ILE B CA 1
ATOM 1755 C C . ILE B 1 73 ? 1.001 10.594 5.641 1 95.75 73 ILE B C 1
ATOM 1757 O O . ILE B 1 73 ? 0.294 10.406 4.648 1 95.75 73 ILE B O 1
ATOM 1761 N N . SER B 1 74 ? 0.534 10.734 6.816 1 92.06 74 SER B N 1
ATOM 1762 C CA . SER B 1 74 ? -0.877 10.945 7.121 1 92.06 74 SER B CA 1
ATOM 1763 C C . SER B 1 74 ? -1.066 12.094 8.102 1 92.06 74 SER B C 1
ATOM 1765 O O . SER B 1 74 ? -0.211 12.336 8.961 1 92.06 74 SER B O 1
ATOM 1767 N N . TYR B 1 75 ? -2.225 12.805 7.895 1 89.56 75 TYR B N 1
ATOM 1768 C CA . TYR B 1 75 ? -2.451 13.945 8.773 1 89.56 75 TYR B CA 1
ATOM 1769 C C . TYR B 1 75 ? -3.938 14.141 9.047 1 89.56 75 TYR B C 1
ATOM 1771 O O . TYR B 1 75 ? -4.781 13.672 8.281 1 89.56 75 TYR B O 1
ATOM 1779 N N . TYR B 1 76 ? -4.109 14.719 10.156 1 85.56 76 TYR B N 1
ATOM 1780 C CA . TYR B 1 76 ? -5.445 15.078 10.617 1 85.56 76 TYR B CA 1
ATOM 1781 C C . TYR B 1 76 ? -5.453 16.484 11.227 1 85.56 76 TYR B C 1
ATOM 1783 O O . TYR B 1 76 ? -4.531 16.859 11.953 1 85.56 76 TYR B O 1
ATOM 1791 N N . VAL B 1 77 ? -6.488 17.25 10.852 1 87.94 77 VAL B N 1
ATOM 1792 C CA . VAL B 1 77 ? -6.723 18.547 11.461 1 87.94 77 VAL B CA 1
ATOM 1793 C C . VAL B 1 77 ? -8.172 18.656 11.922 1 87.94 77 VAL B C 1
ATOM 1795 O O . VAL B 1 77 ? -9.094 18.297 11.172 1 87.94 77 VAL B O 1
ATOM 1798 N N . ASP B 1 78 ? -8.312 19.141 13.133 1 82.31 78 ASP B N 1
ATOM 1799 C CA . ASP B 1 78 ? -9.648 19.375 13.664 1 82.31 78 ASP B CA 1
ATOM 1800 C C . ASP B 1 78 ? -10.438 20.328 12.758 1 82.31 78 ASP B C 1
ATOM 1802 O O . ASP B 1 78 ? -9.898 21.328 12.281 1 82.31 78 ASP B O 1
ATOM 1806 N N . GLU B 1 79 ? -11.672 20 12.57 1 87.44 79 GLU B N 1
ATOM 1807 C CA . GLU B 1 79 ? -12.516 20.734 11.633 1 87.44 79 GLU B CA 1
ATOM 1808 C C . GLU B 1 79 ? -12.586 22.219 11.992 1 87.44 79 GLU B C 1
ATOM 1810 O O . GLU B 1 79 ? -12.656 23.078 11.109 1 87.44 79 GLU B O 1
ATOM 1815 N N . THR B 1 80 ? -12.555 22.5 13.242 1 85.5 80 THR B N 1
ATOM 1816 C CA . THR B 1 80 ? -12.68 23.875 13.711 1 85.5 80 THR B CA 1
ATOM 1817 C C . THR B 1 80 ? -11.398 24.656 13.414 1 85.5 80 THR B C 1
ATOM 1819 O O . THR B 1 80 ? -11.383 25.891 13.516 1 85.5 80 THR B O 1
ATOM 1822 N N . HIS B 1 81 ? -10.391 23.984 12.953 1 84.88 81 HIS B N 1
ATOM 1823 C CA . HIS B 1 81 ? -9.109 24.641 12.719 1 84.88 81 HIS B CA 1
ATOM 1824 C C . HIS B 1 81 ? -8.68 24.5 11.258 1 84.88 81 HIS B C 1
ATOM 1826 O O . HIS B 1 81 ? -7.5 24.641 10.945 1 84.88 81 HIS B O 1
ATOM 1832 N N . HIS B 1 82 ? -9.656 24.141 10.484 1 84.31 82 HIS B N 1
ATOM 1833 C CA . HIS B 1 82 ? -9.367 24.047 9.055 1 84.31 82 HIS B CA 1
ATOM 1834 C C . HIS B 1 82 ? -9.094 25.406 8.445 1 84.31 82 HIS B C 1
ATOM 1836 O O . HIS B 1 82 ? -9.547 26.438 8.969 1 84.31 82 HIS B O 1
ATOM 1842 N N . ARG B 1 83 ? -8.266 25.391 7.453 1 84.75 83 ARG B N 1
ATOM 1843 C CA . ARG B 1 83 ? -7.945 26.578 6.68 1 84.75 83 ARG B CA 1
ATOM 1844 C C . ARG B 1 83 ? -7.215 27.609 7.535 1 84.75 83 ARG B C 1
ATOM 1846 O O . ARG B 1 83 ? -7.418 28.812 7.371 1 84.75 83 ARG B O 1
ATOM 1853 N N . GLN B 1 84 ? -6.5 27.188 8.508 1 85.56 84 GLN B N 1
ATOM 1854 C CA . GLN B 1 84 ? -5.727 28.047 9.391 1 85.56 84 GLN B CA 1
ATOM 1855 C C . GLN B 1 84 ? -4.234 27.75 9.297 1 85.56 84 GLN B C 1
ATOM 1857 O O . GLN B 1 84 ? -3.441 28.234 10.102 1 85.56 84 GLN B O 1
ATOM 1862 N N . GLY B 1 85 ? -3.916 26.859 8.398 1 89.5 85 GLY B N 1
ATOM 1863 C CA . GLY B 1 85 ? -2.51 26.594 8.141 1 89.5 85 GLY B CA 1
ATOM 1864 C C . GLY B 1 85 ? -1.946 25.469 8.992 1 89.5 85 GLY B C 1
ATOM 1865 O O . GLY B 1 85 ? -0.744 25.203 8.961 1 89.5 85 GLY B O 1
ATOM 1866 N N . VAL B 1 86 ? -2.76 24.781 9.727 1 85.81 86 VAL B N 1
ATOM 1867 C CA . VAL B 1 86 ? -2.312 23.734 10.633 1 85.81 86 VAL B CA 1
ATOM 1868 C C . VAL B 1 86 ? -1.74 22.562 9.836 1 85.81 86 VAL B C 1
ATOM 1870 O O . VAL B 1 86 ? -0.643 22.078 10.125 1 85.81 86 VAL B O 1
ATOM 1873 N N . ALA B 1 87 ? -2.428 22.203 8.812 1 91.38 87 ALA B N 1
ATOM 1874 C CA . ALA B 1 87 ? -1.967 21.078 7.992 1 91.38 87 ALA B CA 1
ATOM 1875 C C . ALA B 1 87 ? -0.649 21.422 7.301 1 91.38 87 ALA B C 1
ATOM 1877 O O . ALA B 1 87 ? 0.277 20.594 7.289 1 91.38 87 ALA B O 1
ATOM 1878 N N . SER B 1 88 ? -0.612 22.609 6.812 1 93.25 88 SER B N 1
ATOM 1879 C CA . SER B 1 88 ? 0.604 23.047 6.141 1 93.25 88 SER B CA 1
ATOM 1880 C C . SER B 1 88 ? 1.804 23 7.082 1 93.25 88 SER B C 1
ATOM 1882 O O . SER B 1 88 ? 2.877 22.531 6.707 1 93.25 88 SER B O 1
ATOM 1884 N N . ALA B 1 89 ? 1.614 23.453 8.25 1 89.31 89 ALA B N 1
ATOM 1885 C CA . ALA B 1 89 ? 2.688 23.453 9.242 1 89.31 89 ALA B CA 1
ATOM 1886 C C . ALA B 1 89 ? 3.119 22.031 9.594 1 89.31 89 ALA B C 1
ATOM 1888 O O . ALA B 1 89 ? 4.312 21.75 9.695 1 89.31 89 ALA B O 1
ATOM 1889 N N . LEU B 1 90 ? 2.143 21.156 9.766 1 89 90 LEU B N 1
ATOM 1890 C CA . LEU B 1 90 ? 2.42 19.766 10.102 1 89 90 LEU B CA 1
ATOM 1891 C C . LEU B 1 90 ? 3.201 19.094 8.984 1 89 90 LEU B C 1
ATOM 1893 O O . LEU B 1 90 ? 4.211 18.422 9.234 1 89 90 LEU B O 1
ATOM 1897 N N . VAL B 1 91 ? 2.785 19.297 7.762 1 94.12 91 VAL B N 1
ATOM 1898 C CA . VAL B 1 91 ? 3.389 18.625 6.617 1 94.12 91 VAL B CA 1
ATOM 1899 C C . VAL B 1 91 ? 4.789 19.172 6.371 1 94.12 91 VAL B C 1
ATOM 1901 O O . VAL B 1 91 ? 5.73 18.406 6.125 1 94.12 91 VAL B O 1
ATOM 1904 N N . ARG B 1 92 ? 4.961 20.453 6.523 1 93.5 92 ARG B N 1
ATOM 1905 C CA . ARG B 1 92 ? 6.281 21.062 6.359 1 93.5 92 ARG B CA 1
ATOM 1906 C C . ARG B 1 92 ? 7.254 20.547 7.418 1 93.5 92 ARG B C 1
ATOM 1908 O O . ARG B 1 92 ? 8.406 20.25 7.113 1 93.5 92 ARG B O 1
ATOM 1915 N N . HIS B 1 93 ? 6.746 20.5 8.586 1 89.44 93 HIS B N 1
ATOM 1916 C CA . HIS B 1 93 ? 7.574 19.969 9.664 1 89.44 93 HIS B CA 1
ATOM 1917 C C . HIS B 1 93 ? 7.965 18.531 9.398 1 89.44 93 HIS B C 1
ATOM 1919 O O . HIS B 1 93 ? 9.125 18.141 9.586 1 89.44 93 HIS B O 1
ATOM 1925 N N . ALA B 1 94 ? 7.027 17.75 8.961 1 90.69 94 ALA B N 1
ATOM 1926 C CA . ALA B 1 94 ? 7.293 16.359 8.625 1 90.69 94 ALA B CA 1
ATOM 1927 C C . ALA B 1 94 ? 8.344 16.25 7.527 1 90.69 94 ALA B C 1
ATOM 1929 O O . ALA B 1 94 ? 9.242 15.406 7.602 1 90.69 94 ALA B O 1
ATOM 1930 N N . HIS B 1 95 ? 8.234 17.078 6.523 1 94.88 95 HIS B N 1
ATOM 1931 C CA . HIS B 1 95 ? 9.227 17.094 5.453 1 94.88 95 HIS B CA 1
ATOM 1932 C C . HIS B 1 95 ? 10.641 17.266 6.004 1 94.88 95 HIS B C 1
ATOM 1934 O O . HIS B 1 95 ? 11.539 16.5 5.664 1 94.88 95 HIS B O 1
ATOM 1940 N N . GLU B 1 96 ? 10.781 18.234 6.816 1 91.5 96 GLU B N 1
ATOM 1941 C CA . GLU B 1 96 ? 12.094 18.562 7.363 1 91.5 96 GLU B CA 1
ATOM 1942 C C . GLU B 1 96 ? 12.641 17.422 8.219 1 91.5 96 GLU B C 1
ATOM 1944 O O . GLU B 1 96 ? 13.789 17.016 8.055 1 91.5 96 GLU B O 1
ATOM 1949 N N . GLU B 1 97 ? 11.789 16.938 9.078 1 85.69 97 GLU B N 1
ATOM 1950 C CA . GLU B 1 97 ? 12.219 15.883 9.984 1 85.69 97 GLU B CA 1
ATOM 1951 C C . GLU B 1 97 ? 12.516 14.586 9.227 1 85.69 97 GLU B C 1
ATOM 1953 O O . GLU B 1 97 ? 13.484 13.891 9.531 1 85.69 97 GLU B O 1
ATOM 1958 N N . CYS B 1 98 ? 11.703 14.281 8.312 1 91.19 98 CYS B N 1
ATOM 1959 C CA . CYS B 1 98 ? 11.898 13.07 7.531 1 91.19 98 CYS B CA 1
ATOM 1960 C C . CYS B 1 98 ? 13.18 13.156 6.711 1 91.19 98 CYS B C 1
ATOM 1962 O O . CYS B 1 98 ? 13.93 12.18 6.617 1 91.19 98 CYS B O 1
ATOM 1964 N N . LYS B 1 99 ? 13.43 14.305 6.164 1 92.62 99 LYS B N 1
ATOM 1965 C CA . LYS B 1 99 ? 14.672 14.516 5.414 1 92.62 99 LYS B CA 1
ATOM 1966 C C . LYS B 1 99 ? 15.891 14.336 6.312 1 92.62 99 LYS B C 1
ATOM 1968 O O . LYS B 1 99 ? 16.859 13.664 5.93 1 92.62 99 LYS B O 1
ATOM 1973 N N . ARG B 1 100 ? 15.828 14.859 7.434 1 90.12 100 ARG B N 1
ATOM 1974 C CA . ARG B 1 100 ? 16.922 14.75 8.398 1 90.12 100 ARG B CA 1
ATOM 1975 C C . ARG B 1 100 ? 17.141 13.297 8.812 1 90.12 100 ARG B C 1
ATOM 1977 O O . ARG B 1 100 ? 18.281 12.883 9.047 1 90.12 100 ARG B O 1
ATOM 1984 N N . ALA B 1 101 ? 16.031 12.555 8.867 1 87.56 101 ALA B N 1
ATOM 1985 C CA . ALA B 1 101 ? 16.094 11.156 9.289 1 87.56 101 ALA B CA 1
ATOM 1986 C C . ALA B 1 101 ? 16.578 10.266 8.148 1 87.56 101 ALA B C 1
ATOM 1988 O O . ALA B 1 101 ? 16.766 9.055 8.336 1 87.56 101 ALA B O 1
ATOM 1989 N N . GLY B 1 102 ? 16.656 10.82 6.941 1 91.25 102 GLY B N 1
ATOM 1990 C CA . GLY B 1 102 ? 17.25 10.078 5.836 1 91.25 102 GLY B CA 1
ATOM 1991 C C . GLY B 1 102 ? 16.219 9.516 4.879 1 91.25 102 GLY B C 1
ATOM 1992 O O . GLY B 1 102 ? 16.562 8.812 3.93 1 91.25 102 GLY B O 1
ATOM 1993 N N . LEU B 1 103 ? 14.977 9.82 5.191 1 93.94 103 LEU B N 1
ATOM 1994 C CA . LEU B 1 103 ? 13.953 9.414 4.23 1 93.94 103 LEU B CA 1
ATOM 1995 C C . LEU B 1 103 ? 14.141 10.141 2.904 1 93.94 103 LEU B C 1
ATOM 1997 O O . LEU B 1 103 ? 14.555 11.297 2.879 1 93.94 103 LEU B O 1
ATOM 2001 N N . LYS B 1 104 ? 13.812 9.43 1.846 1 96.81 104 LYS B N 1
ATOM 2002 C CA . LYS B 1 104 ? 14 9.992 0.511 1 96.81 104 LYS B CA 1
ATOM 2003 C C . LYS B 1 104 ? 12.656 10.266 -0.163 1 96.81 104 LYS B C 1
ATOM 2005 O O . LYS B 1 104 ? 12.555 11.141 -1.024 1 96.81 104 LYS B O 1
ATOM 2010 N N . THR B 1 105 ? 11.688 9.484 0.186 1 97.94 105 THR B N 1
ATOM 2011 C CA . THR B 1 105 ? 10.398 9.547 -0.498 1 97.94 105 THR B CA 1
ATOM 2012 C C . THR B 1 105 ? 9.25 9.484 0.506 1 97.94 105 THR B C 1
ATOM 2014 O O . THR B 1 105 ? 9.281 8.688 1.44 1 97.94 105 THR B O 1
ATOM 2017 N N . LEU B 1 106 ? 8.281 10.375 0.358 1 97.81 106 LEU B N 1
ATOM 2018 C CA . LEU B 1 106 ? 7.02 10.32 1.094 1 97.81 106 LEU B CA 1
ATOM 2019 C C . LEU B 1 106 ? 5.84 10.164 0.14 1 97.81 106 LEU B C 1
ATOM 2021 O O . LEU B 1 106 ? 5.863 10.695 -0.971 1 97.81 106 LEU B O 1
ATOM 2025 N N . PHE B 1 107 ? 4.887 9.438 0.556 1 98.69 107 PHE B N 1
ATOM 2026 C CA . PHE B 1 107 ? 3.639 9.398 -0.198 1 98.69 107 PHE B CA 1
ATOM 2027 C C . PHE B 1 107 ? 2.438 9.422 0.739 1 98.69 107 PHE B C 1
ATOM 2029 O O . PHE B 1 107 ? 2.564 9.125 1.929 1 98.69 107 PHE B O 1
ATOM 2036 N N . ALA B 1 108 ? 1.349 9.906 0.227 1 98.5 108 ALA B N 1
ATOM 2037 C CA . ALA B 1 108 ? 0.059 9.938 0.912 1 98.5 108 ALA B CA 1
ATOM 2038 C C . ALA B 1 108 ? -0.998 9.164 0.131 1 98.5 108 ALA B C 1
ATOM 2040 O O . ALA B 1 108 ? -0.967 9.125 -1.102 1 98.5 108 ALA B O 1
ATOM 2041 N N . ILE B 1 109 ? -1.854 8.531 0.829 1 98.5 109 ILE B N 1
ATOM 2042 C CA . ILE B 1 109 ? -3.02 7.859 0.265 1 98.5 109 ILE B CA 1
ATOM 2043 C C . ILE B 1 109 ? -4.285 8.633 0.622 1 98.5 109 ILE B C 1
ATOM 2045 O O . ILE B 1 109 ? -4.609 8.797 1.801 1 98.5 109 ILE B O 1
ATOM 2049 N N . ILE B 1 110 ? -4.965 9.125 -0.414 1 98.31 110 ILE B N 1
ATOM 2050 C CA . ILE B 1 110 ? -6.117 10 -0.231 1 98.31 110 ILE B CA 1
ATOM 2051 C C . ILE B 1 110 ? -7.316 9.445 -0.997 1 98.31 110 ILE B C 1
ATOM 2053 O O . ILE B 1 110 ? -7.176 8.977 -2.131 1 98.31 110 ILE B O 1
ATOM 2057 N N . MET B 1 111 ? -8.5 9.508 -0.307 1 97.75 111 MET B N 1
ATOM 2058 C CA . MET B 1 111 ? -9.688 9.172 -1.092 1 97.75 111 MET B CA 1
ATOM 2059 C C . MET B 1 111 ? -9.797 10.07 -2.32 1 97.75 111 MET B C 1
ATOM 2061 O O . MET B 1 111 ? -9.586 11.281 -2.232 1 97.75 111 MET B O 1
ATOM 2065 N N . ASN B 1 112 ? -10.094 9.43 -3.475 1 97.75 112 ASN B N 1
ATOM 2066 C CA . ASN B 1 112 ? -10.086 10.188 -4.719 1 97.75 112 ASN B CA 1
ATOM 2067 C C . ASN B 1 112 ? -11.188 11.242 -4.742 1 97.75 112 ASN B C 1
ATOM 2069 O O . ASN B 1 112 ? -11.094 12.219 -5.492 1 97.75 112 ASN B O 1
ATOM 2073 N N . VAL B 1 113 ? -12.172 11.203 -3.883 1 96.5 113 VAL B N 1
ATOM 2074 C CA . VAL B 1 113 ? -13.266 12.172 -3.814 1 96.5 113 VAL B CA 1
ATOM 2075 C C . VAL B 1 113 ? -12.852 13.352 -2.943 1 96.5 113 VAL B C 1
ATOM 2077 O O . VAL B 1 113 ? -13.523 14.391 -2.932 1 96.5 113 VAL B O 1
ATOM 2080 N N . ASN B 1 114 ? -11.828 13.18 -2.168 1 96.5 114 ASN B N 1
ATOM 2081 C CA . ASN B 1 114 ? -11.352 14.258 -1.309 1 96.5 114 ASN B CA 1
ATOM 2082 C C . ASN B 1 114 ? -10.5 15.266 -2.086 1 96.5 114 ASN B C 1
ATOM 2084 O O . ASN B 1 114 ? -9.289 15.352 -1.88 1 96.5 114 ASN B O 1
ATOM 2088 N N . THR B 1 115 ? -11.133 16.047 -2.859 1 97 115 THR B N 1
ATOM 2089 C CA . THR B 1 115 ? -10.453 16.953 -3.771 1 97 115 THR B CA 1
ATOM 2090 C C . THR B 1 115 ? -9.703 18.031 -2.994 1 97 115 THR B C 1
ATOM 2092 O O . THR B 1 115 ? -8.664 18.516 -3.445 1 97 115 THR B O 1
ATOM 2095 N N . ALA B 1 116 ? -10.195 18.391 -1.864 1 95.38 116 ALA B N 1
ATOM 2096 C CA . ALA B 1 116 ? -9.539 19.391 -1.033 1 95.38 116 ALA B CA 1
ATOM 2097 C C . ALA B 1 116 ? -8.156 18.906 -0.583 1 95.38 116 ALA B C 1
ATOM 2099 O O . ALA B 1 116 ? -7.172 19.641 -0.692 1 95.38 116 ALA B O 1
ATOM 2100 N N . SER B 1 117 ? -8.086 17.703 -0.141 1 96.69 117 SER B N 1
ATOM 2101 C CA . SER B 1 117 ? -6.809 17.141 0.305 1 96.69 117 SER B CA 1
ATOM 2102 C C . SER B 1 117 ? -5.859 16.938 -0.869 1 96.69 117 SER B C 1
ATOM 2104 O O . SER B 1 117 ? -4.652 17.156 -0.744 1 96.69 117 SER B O 1
ATOM 2106 N N . ILE B 1 118 ? -6.375 16.516 -1.981 1 98.38 118 ILE B N 1
ATOM 2107 C CA . ILE B 1 118 ? -5.562 16.328 -3.176 1 98.38 118 ILE B CA 1
ATOM 2108 C C . ILE B 1 118 ? -4.949 17.656 -3.6 1 98.38 118 ILE B C 1
ATOM 2110 O O . ILE B 1 118 ? -3.75 17.734 -3.875 1 98.38 118 ILE B O 1
ATOM 2114 N N . SER B 1 119 ? -5.742 18.672 -3.602 1 97.81 119 SER B N 1
ATOM 2115 C CA . SER B 1 119 ? -5.262 20.016 -3.934 1 97.81 119 SER B CA 1
ATOM 2116 C C . SER B 1 119 ? -4.227 20.5 -2.924 1 97.81 119 SER B C 1
ATOM 2118 O O . SER B 1 119 ? -3.205 21.078 -3.303 1 97.81 119 SER B O 1
ATOM 2120 N N . PHE B 1 120 ? -4.539 20.266 -1.699 1 97.44 120 PHE B N 1
ATOM 2121 C CA . PHE B 1 120 ? -3.625 20.656 -0.635 1 97.44 120 PHE B CA 1
ATOM 2122 C C . PHE B 1 120 ? -2.262 20 -0.818 1 97.44 120 PHE B C 1
ATOM 2124 O O . PHE B 1 120 ? -1.233 20.688 -0.799 1 97.44 120 PHE B O 1
ATOM 2131 N N . MET B 1 121 ? -2.281 18.688 -1.043 1 98.44 121 MET B N 1
ATOM 2132 C CA . MET B 1 121 ? -1.013 17.969 -1.173 1 98.44 121 MET B CA 1
ATOM 2133 C C . MET B 1 121 ? -0.271 18.406 -2.432 1 98.44 121 MET B C 1
ATOM 2135 O O . MET B 1 121 ? 0.96 18.453 -2.447 1 98.44 121 MET B O 1
ATOM 2139 N N . SER B 1 122 ? -1.041 18.656 -3.471 1 98.62 122 SER B N 1
ATOM 2140 C CA . SER B 1 122 ? -0.41 19.219 -4.656 1 98.62 122 SER B CA 1
ATOM 2141 C C . SER B 1 122 ? 0.313 20.531 -4.328 1 98.62 122 SER B C 1
ATOM 2143 O O . SER B 1 122 ? 1.439 20.75 -4.773 1 98.62 122 SER B O 1
ATOM 2145 N N . HIS B 1 123 ? -0.311 21.359 -3.537 1 97.88 123 HIS B N 1
ATOM 2146 C CA . HIS B 1 123 ? 0.293 22.609 -3.105 1 97.88 123 HIS B CA 1
ATOM 2147 C C . HIS B 1 123 ? 1.537 22.359 -2.258 1 97.88 123 HIS B C 1
ATOM 2149 O O . HIS B 1 123 ? 2.473 23.156 -2.268 1 97.88 123 HIS B O 1
ATOM 2155 N N . MET B 1 124 ? 1.516 21.281 -1.534 1 98 124 MET B N 1
ATOM 2156 C CA . MET B 1 124 ? 2.648 20.922 -0.685 1 98 124 MET B CA 1
ATOM 2157 C C . MET B 1 124 ? 3.773 20.297 -1.508 1 98 124 MET B C 1
ATOM 2159 O O . MET B 1 124 ? 4.805 19.906 -0.961 1 98 124 MET B O 1
ATOM 2163 N N . GLY B 1 125 ? 3.623 20.062 -2.848 1 98.56 125 GLY B N 1
ATOM 2164 C CA . GLY B 1 125 ? 4.684 19.609 -3.73 1 98.56 125 GLY B CA 1
ATOM 2165 C C . GLY B 1 125 ? 4.492 18.172 -4.195 1 98.56 125 GLY B C 1
ATOM 2166 O O . GLY B 1 125 ? 5.309 17.656 -4.957 1 98.56 125 GLY B O 1
ATOM 2167 N N . TYR B 1 126 ? 3.406 17.562 -3.744 1 98.81 126 TYR B N 1
ATOM 2168 C CA . TYR B 1 126 ? 3.156 16.172 -4.133 1 98.81 126 TYR B CA 1
ATOM 2169 C C . TYR B 1 126 ? 2.551 16.109 -5.531 1 98.81 126 TYR B C 1
ATOM 2171 O O . TYR B 1 126 ? 1.788 16.984 -5.93 1 98.81 126 TYR B O 1
ATOM 2179 N N . SER B 1 127 ? 2.885 15.039 -6.234 1 98.75 127 SER B N 1
ATOM 2180 C CA . SER B 1 127 ? 2.275 14.719 -7.523 1 98.75 127 SER B CA 1
ATOM 2181 C C . SER B 1 127 ? 1.473 13.43 -7.449 1 98.75 127 SER B C 1
ATOM 2183 O O . SER B 1 127 ? 1.789 12.539 -6.656 1 98.75 127 SER B O 1
ATOM 2185 N N . VAL B 1 128 ? 0.481 13.305 -8.312 1 98.81 128 VAL B N 1
ATOM 2186 C CA . VAL B 1 128 ? -0.292 12.07 -8.383 1 98.81 128 VAL B CA 1
ATOM 2187 C C . VAL B 1 128 ? 0.555 10.969 -9.016 1 98.81 128 VAL B C 1
ATOM 2189 O O . VAL B 1 128 ? 1.036 11.117 -10.141 1 98.81 128 VAL B O 1
ATOM 2192 N N . TRP B 1 129 ? 0.747 9.93 -8.258 1 98.88 129 TRP B N 1
ATOM 2193 C CA . TRP B 1 129 ? 1.522 8.789 -8.734 1 98.88 129 TRP B CA 1
ATOM 2194 C C . TRP B 1 129 ? 0.606 7.668 -9.219 1 98.88 129 TRP B C 1
ATOM 2196 O O . TRP B 1 129 ? 1.031 6.797 -9.977 1 98.88 129 TRP B O 1
ATOM 2206 N N . GLY B 1 130 ? -0.63 7.66 -8.727 1 98.5 130 GLY B N 1
ATOM 2207 C CA . GLY B 1 130 ? -1.561 6.637 -9.18 1 98.5 130 GLY B CA 1
ATOM 2208 C C . GLY B 1 130 ? -2.945 6.785 -8.578 1 98.5 130 GLY B C 1
ATOM 2209 O O . GLY B 1 130 ? -3.133 7.527 -7.613 1 98.5 130 GLY B O 1
ATOM 2210 N N . ASN B 1 131 ? -3.846 6.176 -9.219 1 98.44 131 ASN B N 1
ATOM 2211 C CA . ASN B 1 131 ? -5.234 6.062 -8.781 1 98.44 131 ASN B CA 1
ATOM 2212 C C . ASN B 1 131 ? -5.691 4.609 -8.742 1 98.44 131 ASN B C 1
ATOM 2214 O O . ASN B 1 131 ? -5.539 3.881 -9.727 1 98.44 131 ASN B O 1
ATOM 2218 N N . MET B 1 132 ? -6.156 4.25 -7.586 1 98.31 132 MET B N 1
ATOM 2219 C CA . MET B 1 132 ? -6.707 2.914 -7.375 1 98.31 132 MET B CA 1
ATOM 2220 C C . MET B 1 132 ? -8.227 2.949 -7.359 1 98.31 132 MET B C 1
ATOM 2222 O O . MET B 1 132 ? -8.844 3.156 -6.309 1 98.31 132 MET B O 1
ATOM 2226 N N . PRO B 1 133 ? -8.836 2.617 -8.453 1 98 133 PRO B N 1
ATOM 2227 C CA . PRO B 1 133 ? -10.289 2.791 -8.523 1 98 133 PRO B CA 1
ATOM 2228 C C . PRO B 1 133 ? -11.055 1.698 -7.777 1 98 133 PRO B C 1
ATOM 2230 O O . PRO B 1 133 ? -10.672 0.526 -7.832 1 98 133 PRO B O 1
ATOM 2233 N N . GLY B 1 134 ? -12.078 2.053 -7.051 1 97.06 134 GLY B N 1
ATOM 2234 C CA . GLY B 1 134 ? -13.031 1.106 -6.496 1 97.06 134 GLY B CA 1
ATOM 2235 C C . GLY B 1 134 ? -12.461 0.28 -5.359 1 97.06 134 GLY B C 1
ATOM 2236 O O . GLY B 1 134 ? -12.938 -0.823 -5.086 1 97.06 134 GLY B O 1
ATOM 2237 N N . VAL B 1 135 ? -11.469 0.807 -4.656 1 98.19 135 VAL B N 1
ATOM 2238 C CA . VAL B 1 135 ? -10.797 -0.032 -3.668 1 98.19 135 VAL B CA 1
ATOM 2239 C C . VAL B 1 135 ? -11.492 0.111 -2.312 1 98.19 135 VAL B C 1
ATOM 2241 O O . VAL B 1 135 ? -11.312 -0.731 -1.43 1 98.19 135 VAL B O 1
ATOM 2244 N N . ALA B 1 136 ? -12.188 1.161 -2.115 1 97.56 136 ALA B N 1
ATOM 2245 C CA . ALA B 1 136 ? -12.891 1.391 -0.858 1 97.56 136 ALA B CA 1
ATOM 2246 C C . ALA B 1 136 ? -14.406 1.322 -1.061 1 97.56 136 ALA B C 1
ATOM 2248 O O . ALA B 1 136 ? -14.93 1.812 -2.064 1 97.56 136 ALA B O 1
ATOM 2249 N N . ASP B 1 137 ? -15.07 0.708 -0.081 1 95.75 137 ASP B N 1
ATOM 2250 C CA . ASP B 1 137 ? -16.531 0.566 -0.105 1 95.75 137 ASP B CA 1
ATOM 2251 C C . ASP B 1 137 ? -17.156 1.106 1.179 1 95.75 137 ASP B C 1
ATOM 2253 O O . ASP B 1 137 ? -16.922 0.568 2.264 1 95.75 137 ASP B O 1
ATOM 2257 N N . TYR B 1 138 ? -17.828 2.137 1.046 1 94.19 138 TYR B N 1
ATOM 2258 C CA . TYR B 1 138 ? -18.578 2.723 2.156 1 94.19 138 TYR B CA 1
ATOM 2259 C C . TYR B 1 138 ? -20.062 2.428 2.035 1 94.19 138 TYR B C 1
ATOM 2261 O O . TYR B 1 138 ? -20.812 3.229 1.479 1 94.19 138 TYR B O 1
ATOM 2269 N N . ASN B 1 139 ? -20.422 1.385 2.596 1 91.75 139 ASN B N 1
ATOM 2270 C CA . ASN B 1 139 ? -21.812 0.952 2.568 1 91.75 139 ASN B CA 1
ATOM 2271 C C . ASN B 1 139 ? -22.359 0.91 1.144 1 91.75 139 ASN B C 1
ATOM 2273 O O . ASN B 1 139 ? -23.438 1.447 0.871 1 91.75 139 ASN B O 1
ATOM 2277 N N . GLY B 1 140 ? -21.562 0.372 0.275 1 92.19 140 GLY B N 1
ATOM 2278 C CA . GLY B 1 140 ? -22.031 0.17 -1.09 1 92.19 140 GLY B CA 1
ATOM 2279 C C . GLY B 1 140 ? -21.578 1.261 -2.041 1 92.19 140 GLY B C 1
ATOM 2280 O O . GLY B 1 140 ? -21.734 1.138 -3.256 1 92.19 140 GLY B O 1
ATOM 2281 N N . VAL B 1 141 ? -21.141 2.365 -1.5 1 94.88 141 VAL B N 1
ATOM 2282 C CA . VAL B 1 141 ? -20.594 3.438 -2.33 1 94.88 141 VAL B CA 1
ATOM 2283 C C . VAL B 1 141 ? -19.078 3.266 -2.482 1 94.88 141 VAL B C 1
ATOM 2285 O O . VAL B 1 141 ? -18.328 3.422 -1.518 1 94.88 141 VAL B O 1
ATOM 2288 N N . GLU B 1 142 ? -18.672 2.975 -3.707 1 96.69 142 GLU B N 1
ATOM 2289 C CA . GLU B 1 142 ? -17.266 2.713 -3.969 1 96.69 142 GLU B CA 1
ATOM 2290 C C . GLU B 1 142 ? -16.516 4.008 -4.262 1 96.69 142 GLU B C 1
ATOM 2292 O O . GLU B 1 142 ? -17.047 4.91 -4.91 1 96.69 142 GLU B O 1
ATOM 2297 N N . CYS B 1 143 ? -15.344 4.117 -3.721 1 97.25 143 CYS B N 1
ATOM 2298 C CA . CYS B 1 143 ? -14.43 5.191 -4.078 1 97.25 143 CYS B CA 1
ATOM 2299 C C . CYS B 1 143 ? -13.008 4.664 -4.234 1 97.25 143 CYS B C 1
ATOM 2301 O O . CYS B 1 143 ? -12.727 3.506 -3.92 1 97.25 143 CYS B O 1
ATOM 2303 N N . GLY B 1 144 ? -12.227 5.484 -4.844 1 98.31 144 GLY B N 1
ATOM 2304 C CA . GLY B 1 144 ? -10.844 5.105 -5.078 1 98.31 144 GLY B CA 1
ATOM 2305 C C . GLY B 1 144 ? -9.867 5.793 -4.141 1 98.31 144 GLY B C 1
ATOM 2306 O O . GLY B 1 144 ? -10.266 6.617 -3.314 1 98.31 144 GLY B O 1
ATOM 2307 N N . HIS B 1 145 ? -8.703 5.301 -4.184 1 98.75 145 HIS B N 1
ATOM 2308 C CA . HIS B 1 145 ? -7.578 5.938 -3.504 1 98.75 145 HIS B CA 1
ATOM 2309 C C . HIS B 1 145 ? -6.629 6.59 -4.504 1 98.75 145 HIS B C 1
ATOM 2311 O O . HIS B 1 145 ? -6.285 5.992 -5.523 1 98.75 145 HIS B O 1
ATOM 2317 N N . THR B 1 146 ? -6.273 7.781 -4.227 1 98.81 146 THR B N 1
ATOM 2318 C CA . THR B 1 146 ? -5.215 8.469 -4.961 1 98.81 146 THR B CA 1
ATOM 2319 C C . THR B 1 146 ? -3.904 8.43 -4.18 1 98.81 146 THR B C 1
ATOM 2321 O O . THR B 1 146 ? -3.865 8.797 -3.006 1 98.81 146 THR B O 1
ATOM 2324 N N . TYR B 1 147 ? -2.879 7.879 -4.809 1 98.88 147 TYR B N 1
ATOM 2325 C CA . TYR B 1 147 ? -1.525 7.914 -4.266 1 98.88 147 TYR B CA 1
ATOM 2326 C C . TYR B 1 147 ? -0.773 9.141 -4.762 1 98.88 147 TYR B C 1
ATOM 2328 O O . TYR B 1 147 ? -0.643 9.352 -5.973 1 98.88 147 TYR B O 1
ATOM 2336 N N . MET B 1 148 ? -0.356 9.945 -3.822 1 98.94 148 MET B N 1
ATOM 2337 C CA . MET B 1 148 ?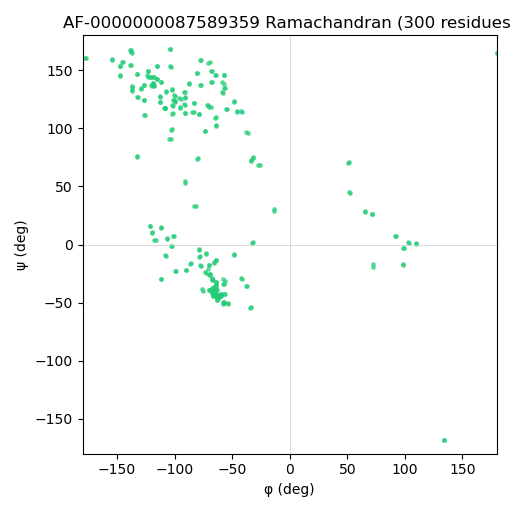 0.447 11.117 -4.145 1 98.94 148 MET B CA 1
ATOM 2338 C C . MET B 1 148 ? 1.808 11.055 -3.461 1 98.94 148 MET B C 1
ATOM 2340 O O . MET B 1 148 ? 1.905 10.641 -2.303 1 98.94 148 MET B O 1
ATOM 2344 N N . GLY B 1 149 ? 2.838 11.406 -4.219 1 98.81 149 GLY B N 1
ATOM 2345 C CA . GLY B 1 149 ? 4.164 11.281 -3.633 1 98.81 149 GLY B CA 1
ATOM 2346 C C . GLY B 1 149 ? 5.07 12.453 -3.941 1 98.81 149 GLY B C 1
ATOM 2347 O O . GLY B 1 149 ? 4.742 13.297 -4.781 1 98.81 149 GLY B O 1
ATOM 2348 N N . ILE B 1 150 ? 6.191 12.492 -3.197 1 98.62 150 ILE B N 1
ATOM 2349 C CA . ILE B 1 150 ? 7.211 13.523 -3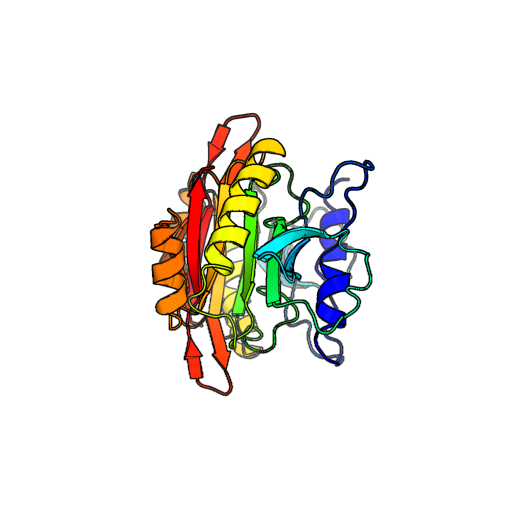.344 1 98.62 150 ILE B CA 1
ATOM 2350 C C . ILE B 1 150 ? 8.586 12.938 -3.037 1 98.62 150 ILE B C 1
ATOM 2352 O O . ILE B 1 150 ? 8.711 12.031 -2.207 1 98.62 150 ILE B O 1
ATOM 2356 N N . ARG B 1 151 ? 9.523 13.406 -3.721 1 97.88 151 ARG B N 1
ATOM 2357 C CA . ARG B 1 151 ? 10.914 13.172 -3.342 1 97.88 151 ARG B CA 1
ATOM 2358 C C . ARG B 1 151 ? 11.422 14.281 -2.426 1 97.88 151 ARG B C 1
ATOM 2360 O O . ARG B 1 151 ? 11.242 15.469 -2.715 1 97.88 151 ARG B O 1
ATOM 2367 N N . LEU B 1 152 ? 11.945 13.836 -1.331 1 95.56 152 LEU B N 1
ATOM 2368 C CA . LEU B 1 152 ? 12.406 14.812 -0.347 1 95.56 152 LEU B CA 1
ATOM 2369 C C . LEU B 1 152 ? 13.773 15.367 -0.729 1 95.56 152 LEU B C 1
ATOM 2371 O O . LEU B 1 152 ? 14.609 14.648 -1.28 1 95.56 152 LEU B O 1
#

Organism: NCBI:txid797122

Foldseek 3Di:
DPVVVVLVPQQPDDVPPDDRLKWKWFWFDDPVGTDIDTDDSPDPPPVPVTTFKMKIWGFDPPPDPVRRLEIEIDMDGHPVCPPVCNVVVRVVVCVVVSVVVRRFKYKYKDWPVPVVVVVVVVVVVKDFPDKAWQPDQDPNDGTIITMIMDTD/DPPVVVLVPQQPDDVVNDDRLKWKWWWFDDPVGTDIDTDDSPDPPPVPVTTFKMKIWGFDPPPDPVRRQEIEIDMDGHPVCPPVCNVVVRVVVCVVVSVVVRRFKYKYKDWPVPVVVVVVVVVVVKDFPDKAWQPDQDPNDGTIITMIMDTD

Secondary structure (DSSP, 8-state):
-TTHHHHHTT----TTS---SSPEEEEEEETTEEEEEEEPTTS-----TTEEEEEEEEESSTT-GGGTTEEEEEEEE-GGGTTTTHHHHHHHHHHHHHHHTT--EEEEEEETT-HHHHHHHHHTT-EEEEEEEEEEEETTEEEEEEEEEEE-/-TTHHHHHTT----TTS---SSPEEEEEEETTEEEEEEEPTTS-----TTEEEEEEEEESSTT-GGGTTEEEEEEEE-GGGTTTTHHHHHHHHHHHHHHHTT--EEEEEEETT-HHHHHHHHHTT-EEEEEEEEEEEETTEEEEEEEEEEE-

Solvent-accessible surface area (backbone atoms only — not comparable to full-atom values): 16985 Å² total; per-residue (Å²): 126,79,71,62,72,64,55,66,75,69,58,69,73,50,84,82,75,56,77,59,89,46,47,30,35,35,30,28,69,45,99,90,43,82,47,75,40,82,38,63,74,77,52,74,67,64,80,45,95,42,66,42,28,37,30,38,34,40,70,41,69,75,92,40,76,38,24,71,37,20,30,34,49,44,74,47,63,38,76,93,49,58,95,69,52,54,63,58,52,44,52,52,49,48,51,53,52,40,44,73,72,58,37,42,29,42,30,34,80,37,54,58,83,44,54,67,60,53,51,49,40,42,73,74,61,31,43,83,35,27,47,42,77,59,41,31,38,58,90,82,48,64,38,26,37,28,34,29,33,37,76,101,130,80,71,62,70,65,54,66,76,69,60,69,73,50,84,81,75,52,76,59,89,45,45,30,36,37,32,29,68,44,101,90,45,81,46,74,41,81,39,62,75,79,51,72,67,64,82,46,94,42,67,44,29,36,30,38,36,39,70,42,68,75,92,41,77,40,22,69,37,19,30,34,48,46,74,49,63,39,78,93,48,58,96,68,54,54,63,58,52,46,52,53,50,47,52,54,52,39,43,74,73,58,36,42,28,42,31,34,79,36,54,59,82,44,55,68,59,53,51,50,41,41,72,72,62,29,43,82,34,28,48,41,77,58,40,31,39,59,91,82,48,64,39,26,37,28,35,30,32,37,77,100

Nearest PDB structures (foldseek):
  1vhs-assembly1_A  TM=8.958E-01  e=3.637E-10  Bacillus subtilis
  4mbu-assembly1_A  TM=9.114E-01  e=8.082E-09  Staphylococcus aureus subsp. aureus Mu50
  4j3g-assembly2_C  TM=8.481E-01  e=3.045E-09  Brucella abortus 2308
  2ge3-assembly1_B  TM=9.165E-01  e=4.273E-08  Agrobacterium tumefaciens
  1yr0-assembly2_D  TM=8.680E-01  e=5.695E-08  Agrobacterium fabrum str. C58

Sequence (304 aa):
EGRRGWFTSHSTPSSDGGECMYPLYIAREDREGEDIARADREGEEDASSDVIGYCTISPYRPGREALQYTAEISYYVDETHHRQGVASALVRHAHEECKRAGLKTLFAIIMNVNTASISFMSHMGYSVWGNMPGVADYNGVECGHTYMGIRLEGRRGWFTSHSTPSSDGGECMYPLYIAREDREGEDIARADREGEEDASSDVIGYCTISPYRPGREALQYTAEISYYVDETHHRQGVASALVRHAHEECKRAGLKTLFAIIMNVNTASISFMSHMGYSVWGNMPGVADYNGVECGHTYMGIRL

Radius of gyration: 20.96 Å; Cα contacts (8 Å, |Δi|>4): 561; chains: 2; bounding box: 44×69×47 Å

pLDDT: mean 78.61, std 22.72, range [26.23, 98.94]

InterPro domains:
  IPR000182 GNAT domain [PF00583] (21-126)
  IPR000182 GNAT domain [PS51186] (1-152)
  IPR016181 Acyl-CoA N-acyltransferase [SSF55729] (46-151)